Protein AF-A0A6A6F3M3-F1 (afdb_monomer)

Radius of gyration: 42.05 Å; Cα contacts (8 Å, |Δi|>4): 114; chains: 1; bounding box: 78×99×105 Å

Foldseek 3Di:
DDDDDDDDDDDDDDDDDDDDDDPPVVVVVVVVLVVVLVVLVVVLVVLVVVLVVLVVVLVVLVVVLVVLVVLLVCLVPDDPCPLVVLVVVLVVLVVVLVVLVVVLVVLVVVLVVLVVQLVVCVVVVPPVSNVVSVVVNVVSVVVSVVSVVVSVVSVVVSVVSVVVSVSNPDHSVNSVVVSVVSVVVSVVSVVVSVVSVVVSVVSVVVNDD

Mean predicted aligned error: 12.73 Å

Solvent-accessible surface area (backbone atoms only — not comparable to full-atom values): 11329 Å² total; per-residue (Å²): 134,91,88,79,90,85,88,89,83,83,90,87,81,90,81,80,89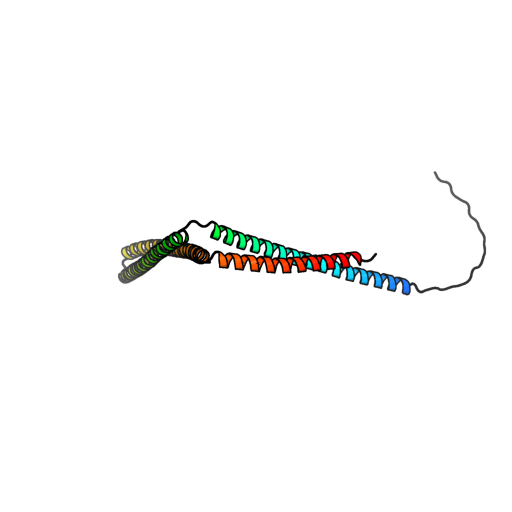,77,95,75,81,73,81,61,60,64,56,47,52,52,51,51,50,52,52,52,38,54,48,47,49,51,54,33,58,46,35,57,46,53,30,50,49,34,46,48,53,28,52,50,40,50,51,53,30,50,52,34,42,52,53,24,53,50,52,74,68,51,64,90,63,50,62,59,49,43,48,52,52,35,58,46,38,59,51,51,34,58,50,33,52,54,50,36,55,53,35,54,57,48,46,56,48,39,52,53,51,32,53,51,23,57,73,69,66,36,64,68,53,33,57,51,35,52,54,51,39,57,52,44,56,57,49,36,52,54,40,49,57,50,28,55,56,38,49,60,49,35,51,56,41,47,51,52,39,55,60,57,66,54,48,50,70,56,34,48,48,58,24,53,53,40,52,50,54,32,51,52,35,46,49,53,24,54,51,41,46,52,48,33,54,56,44,55,75,64,44,78,125

Secondary structure (DSSP, 8-state):
----------------------TTHHHHHHHHHHHHHHHHHHHHHHHHHHHHHHHHHHHHHHHHHHHHHHHHHHHHTPPTTHHHHHHHHHHHHHHHHHHHHHHHHHHHHHHHHHHHHHHHHHHTT-HHHHHHHHHHHHHHHHHHHHHHHHHHHHHHHHHHHHHHHHHHHS-HHHHHHHHHHHHHHHHHHHHHHHHHHHHHHHHHHTS--

pLDDT: mean 85.79, std 17.96, range [38.0, 98.56]

Nearest PDB structures (foldseek):
  3na7-assembly1_A  TM=5.164E-01  e=3.932E-01  Helicobacter pylori NCTC 11638
  6oco-assembly1_B  TM=4.606E-01  e=5.162E-01  Bos taurus
  6ixe-assembly1_A  TM=2.923E-01  e=1.646E-01  Homo sapiens
  5nnv-assembly4_D  TM=2.999E-01  e=1.738E-01  Bacillus subtilis subsp. subtilis str. 168
  5vlr-assembly2_B  TM=2.997E-01  e=1.233E+00  Homo sapiens

Sequence (209 aa):
MKLSLVLSAALLAAGSSALASPAQGASLATRQNARQCSNRQRDFDKCKRDEADELKDFQECQRDAEEKKARFDACTSRPAGETARLQADFDQCKREERALERAEDVCDDQEDRIERELKNCRRARNQQCVAQKTRELNAKEAECRRAEDAEEAKDDECDRIEDALKASRKSCSELERDWREELQECEEDRIDFEEEKAECARKEARLCR

Organism: NCBI:txid717836

Structure (mmCIF, N/CA/C/O backbone):
data_AF-A0A6A6F3M3-F1
#
_entry.id   AF-A0A6A6F3M3-F1
#
loop_
_atom_site.group_PDB
_atom_site.id
_atom_site.type_symbol
_atom_site.label_atom_id
_atom_site.label_alt_id
_atom_site.label_comp_id
_atom_site.label_asym_id
_atom_site.label_entity_id
_atom_site.label_seq_id
_atom_site.pdbx_PDB_ins_code
_atom_site.Cartn_x
_atom_site.Cartn_y
_atom_site.Cartn_z
_atom_site.occupancy
_atom_site.B_iso_or_equiv
_atom_site.auth_seq_id
_atom_site.auth_comp_id
_atom_site.auth_asym_id
_atom_site.auth_atom_id
_atom_site.pdbx_PDB_model_num
ATOM 1 N N . MET A 1 1 ? 12.041 -72.697 -53.153 1.00 39.25 1 MET A N 1
ATOM 2 C CA . MET A 1 1 ? 12.656 -73.655 -54.093 1.00 39.25 1 MET A CA 1
ATOM 3 C C . MET A 1 1 ? 14.107 -73.839 -53.684 1.00 39.25 1 MET A C 1
ATOM 5 O O . MET A 1 1 ? 14.793 -72.846 -53.491 1.00 39.25 1 MET A O 1
ATOM 9 N N . LYS A 1 2 ? 14.523 -75.087 -53.450 1.00 42.69 2 LYS A N 1
ATOM 10 C CA . LYS A 1 2 ? 15.929 -75.479 -53.282 1.00 42.69 2 LYS A CA 1
ATOM 11 C C . LYS A 1 2 ? 16.613 -75.409 -54.650 1.00 42.69 2 LYS A C 1
ATOM 13 O O . LYS A 1 2 ? 15.944 -75.722 -55.628 1.00 42.69 2 LYS A O 1
ATOM 18 N N . LEU A 1 3 ? 17.908 -75.102 -54.694 1.00 38.09 3 LEU A N 1
ATOM 19 C CA . LEU A 1 3 ? 18.924 -75.932 -55.356 1.00 38.09 3 LEU A CA 1
ATOM 20 C C . LEU A 1 3 ? 20.329 -75.404 -55.035 1.00 38.09 3 LEU A C 1
ATOM 22 O O . LEU A 1 3 ? 20.555 -74.206 -54.898 1.00 38.09 3 LEU A O 1
ATOM 26 N N . SER A 1 4 ? 21.227 -76.361 -54.845 1.00 41.88 4 SER A N 1
ATOM 27 C CA . SER A 1 4 ? 22.574 -76.244 -54.298 1.00 41.88 4 SER A CA 1
ATOM 28 C C . SER A 1 4 ? 23.653 -76.383 -55.383 1.00 41.88 4 SER A C 1
ATOM 30 O O . SER A 1 4 ? 23.383 -76.991 -56.414 1.00 41.88 4 SER A O 1
ATOM 32 N N . LEU A 1 5 ? 24.886 -75.991 -55.008 1.00 44.28 5 LEU A N 1
ATOM 33 C CA . LEU A 1 5 ? 26.211 -76.447 -55.500 1.00 44.28 5 LEU A CA 1
ATOM 34 C C . LEU A 1 5 ? 26.632 -75.910 -56.891 1.00 44.28 5 LEU A C 1
ATOM 36 O O . LEU A 1 5 ? 25.816 -75.803 -57.789 1.00 44.28 5 LEU A O 1
ATOM 40 N N . VAL A 1 6 ? 27.888 -75.510 -57.141 1.00 39.19 6 VAL A N 1
ATOM 41 C CA . VAL A 1 6 ? 29.147 -76.269 -56.978 1.00 39.19 6 VAL A CA 1
ATOM 42 C C . VAL A 1 6 ? 30.369 -75.342 -56.757 1.00 39.19 6 VAL A C 1
ATOM 44 O O . VAL A 1 6 ? 30.396 -74.198 -57.197 1.00 39.19 6 VAL A O 1
ATOM 47 N N . LEU A 1 7 ? 31.364 -75.901 -56.057 1.00 38.88 7 LEU A N 1
ATOM 48 C CA . LEU A 1 7 ? 32.696 -75.415 -55.665 1.00 38.88 7 LEU A CA 1
ATOM 49 C C . LEU A 1 7 ? 33.755 -75.280 -56.793 1.00 38.88 7 LEU A C 1
ATOM 51 O O . LEU A 1 7 ? 33.736 -76.042 -57.756 1.00 38.88 7 LEU A O 1
ATOM 55 N N . SER A 1 8 ? 34.819 -74.532 -56.438 1.00 41.28 8 SER A N 1
ATOM 56 C CA . SER A 1 8 ? 36.262 -74.663 -56.801 1.00 41.28 8 SER A CA 1
ATOM 57 C C . SER A 1 8 ? 36.786 -73.669 -57.846 1.00 41.28 8 SER A C 1
ATOM 59 O O . SER A 1 8 ? 36.090 -73.392 -58.808 1.00 41.28 8 SER A O 1
ATOM 61 N N . ALA A 1 9 ? 38.026 -73.165 -57.834 1.00 39.22 9 ALA A N 1
ATOM 62 C CA . ALA A 1 9 ? 39.129 -72.994 -56.872 1.00 39.22 9 ALA A CA 1
ATOM 63 C C . ALA A 1 9 ? 40.284 -72.287 -57.643 1.00 39.22 9 ALA A C 1
ATOM 65 O O . ALA A 1 9 ? 40.288 -72.322 -58.870 1.00 39.22 9 ALA A O 1
ATOM 66 N N . ALA A 1 10 ? 41.289 -71.782 -56.906 1.00 39.66 10 ALA A N 1
ATOM 67 C CA . ALA A 1 10 ? 42.665 -71.398 -57.311 1.00 39.66 10 ALA A CA 1
ATOM 68 C C . ALA A 1 10 ? 42.909 -69.923 -57.745 1.00 39.66 10 ALA A C 1
ATOM 70 O O . ALA A 1 10 ? 42.359 -69.476 -58.741 1.00 39.66 10 ALA A O 1
ATOM 71 N N . LEU A 1 11 ? 43.567 -69.094 -56.900 1.00 39.34 11 LEU A N 1
ATOM 72 C CA . LEU A 1 11 ? 45.036 -68.807 -56.775 1.00 39.34 11 LEU A CA 1
ATOM 73 C C . LEU A 1 11 ? 45.510 -67.833 -57.887 1.00 39.34 11 LEU A C 1
ATOM 75 O O . LEU A 1 11 ? 45.143 -68.036 -59.030 1.00 39.34 11 LEU A O 1
ATOM 79 N N . LEU A 1 12 ? 46.326 -66.779 -57.735 1.00 38.03 12 LEU A N 1
ATOM 80 C CA . LEU A 1 12 ? 47.276 -66.243 -56.744 1.00 38.03 12 LEU A CA 1
ATOM 81 C C . LEU A 1 12 ? 47.673 -64.824 -57.232 1.00 38.03 12 LEU A C 1
ATOM 83 O O . LEU A 1 12 ? 47.822 -64.652 -58.437 1.00 38.03 12 LEU A O 1
ATOM 87 N N . ALA A 1 13 ? 47.936 -63.869 -56.331 1.00 38.00 13 ALA A N 1
ATOM 88 C CA . ALA A 1 13 ? 48.971 -62.813 -56.451 1.00 38.00 13 ALA A CA 1
ATOM 89 C C . ALA A 1 13 ? 48.876 -61.914 -55.199 1.00 38.00 13 ALA A C 1
ATOM 91 O O . ALA A 1 13 ? 47.905 -61.191 -55.019 1.00 38.00 13 ALA A O 1
ATOM 92 N N . ALA A 1 14 ? 49.693 -62.145 -54.170 1.00 44.09 14 ALA A N 1
ATOM 93 C CA . ALA A 1 14 ? 50.999 -61.506 -53.968 1.00 44.09 14 ALA A CA 1
ATOM 94 C C . ALA A 1 14 ? 50.909 -59.968 -53.897 1.00 44.09 14 ALA A C 1
ATOM 96 O O . ALA A 1 14 ? 50.760 -59.297 -54.912 1.00 44.09 14 ALA A O 1
ATOM 97 N N . GLY A 1 15 ? 51.042 -59.420 -52.686 1.00 38.31 15 GLY A N 1
ATOM 98 C CA . GLY A 1 15 ? 51.058 -57.977 -52.446 1.00 38.31 15 GLY A CA 1
ATOM 99 C C . GLY A 1 15 ? 51.334 -57.634 -50.985 1.00 38.31 15 GLY A C 1
ATOM 100 O O . GLY A 1 15 ? 50.416 -57.418 -50.210 1.00 38.31 15 GLY A O 1
ATOM 101 N N . SER A 1 16 ? 52.617 -57.677 -50.637 1.00 39.16 16 SER A N 1
ATOM 102 C CA . SER A 1 16 ? 53.348 -57.015 -49.551 1.00 39.16 16 SER A CA 1
ATOM 103 C C . SER A 1 16 ? 52.591 -56.215 -48.474 1.00 39.16 16 SER A C 1
ATOM 105 O O . SER A 1 16 ? 51.927 -55.224 -48.746 1.00 39.16 16 SER A O 1
ATOM 107 N N . SER A 1 17 ? 52.858 -56.609 -47.226 1.00 49.75 17 SER A N 1
ATOM 108 C CA . SER A 1 17 ? 53.178 -55.783 -46.051 1.00 49.75 17 SER A CA 1
ATOM 109 C C . SER A 1 17 ? 52.736 -54.313 -46.028 1.00 49.75 17 SER A C 1
ATOM 111 O O . SER A 1 17 ? 53.326 -53.484 -46.711 1.00 49.75 17 SER A O 1
ATOM 113 N N . ALA A 1 18 ? 51.886 -53.964 -45.061 1.00 41.22 18 ALA A N 1
ATOM 114 C CA . ALA A 1 18 ? 52.149 -52.845 -44.152 1.00 41.22 18 ALA A CA 1
ATOM 115 C C . ALA A 1 18 ? 51.183 -52.900 -42.961 1.00 41.22 18 ALA A C 1
ATOM 117 O O . ALA A 1 18 ? 49.980 -52.686 -43.092 1.00 41.22 18 ALA A O 1
ATOM 118 N N . LEU A 1 19 ? 51.733 -53.156 -41.775 1.00 50.59 19 LEU A N 1
ATOM 119 C CA . LEU A 1 19 ? 51.132 -52.708 -40.526 1.00 50.59 19 LEU A CA 1
ATOM 120 C C . LEU A 1 19 ? 51.041 -51.178 -40.583 1.00 50.59 19 LEU A C 1
ATOM 122 O O . LEU A 1 19 ? 52.064 -50.502 -40.554 1.00 50.59 19 LEU A O 1
ATOM 126 N N . ALA A 1 20 ? 49.828 -50.640 -40.647 1.00 40.44 20 ALA A N 1
ATOM 127 C CA . ALA A 1 20 ? 49.565 -49.227 -40.418 1.00 40.44 20 ALA A CA 1
ATOM 128 C C . ALA A 1 20 ? 48.474 -49.100 -39.349 1.00 40.44 20 ALA A C 1
ATOM 130 O O . ALA A 1 20 ? 47.288 -48.986 -39.635 1.00 40.44 20 ALA A O 1
ATOM 131 N N . SER A 1 21 ? 48.889 -49.119 -38.083 1.00 50.16 21 SER A N 1
ATOM 132 C CA . SER A 1 21 ? 48.299 -48.174 -37.132 1.00 50.16 21 SER A CA 1
ATOM 133 C C . SER A 1 21 ? 49.009 -46.837 -37.363 1.00 50.16 21 SER A C 1
ATOM 135 O O . SER A 1 21 ? 50.235 -46.828 -37.458 1.00 50.16 21 SER A O 1
ATOM 137 N N . PRO A 1 22 ? 48.259 -45.729 -37.507 1.00 46.09 22 PRO A N 1
ATOM 138 C CA . PRO A 1 22 ? 47.703 -45.107 -36.314 1.00 46.09 22 PRO A CA 1
ATOM 139 C C . PRO A 1 22 ? 46.266 -44.594 -36.518 1.00 46.09 22 PRO A C 1
ATOM 141 O O . PRO A 1 22 ? 46.041 -43.504 -37.032 1.00 46.09 22 PRO A O 1
ATOM 144 N N . ALA A 1 23 ? 45.273 -45.300 -35.971 1.00 50.06 23 ALA A N 1
ATOM 145 C CA . ALA A 1 23 ? 43.923 -44.752 -35.758 1.00 50.06 23 ALA A CA 1
ATOM 146 C C . ALA A 1 23 ? 43.841 -43.820 -34.520 1.00 50.06 23 ALA A C 1
ATOM 148 O O . ALA A 1 23 ? 42.778 -43.632 -33.925 1.00 50.06 23 ALA A O 1
ATOM 149 N N . GLN A 1 24 ? 44.969 -43.245 -34.092 1.00 48.78 24 GLN A N 1
ATOM 150 C CA . GLN A 1 24 ? 45.057 -42.394 -32.898 1.00 48.78 24 GLN A CA 1
ATOM 151 C C . GLN A 1 24 ? 45.049 -40.893 -33.241 1.00 48.78 24 GLN A C 1
ATOM 153 O O . GLN A 1 24 ? 44.610 -40.097 -32.422 1.00 48.78 24 GLN A O 1
ATOM 158 N N . GLY A 1 25 ? 45.423 -40.492 -34.466 1.00 48.16 25 GLY A N 1
ATOM 159 C CA . GLY A 1 25 ? 45.407 -39.081 -34.891 1.00 48.16 25 GLY A CA 1
ATOM 160 C C . GLY A 1 25 ? 44.022 -38.565 -35.303 1.00 48.16 25 GLY A C 1
ATOM 161 O O . GLY A 1 25 ? 43.589 -37.511 -34.842 1.00 48.16 25 GLY A O 1
ATOM 162 N N . ALA A 1 26 ? 43.284 -39.338 -36.108 1.00 51.03 26 ALA A N 1
ATOM 163 C CA . ALA A 1 26 ? 41.934 -38.965 -36.545 1.00 51.03 26 ALA A CA 1
ATOM 164 C C . ALA A 1 26 ? 40.934 -38.948 -35.374 1.00 51.03 26 ALA A C 1
ATOM 166 O O . ALA A 1 26 ? 40.134 -38.029 -35.254 1.00 51.03 26 ALA A O 1
ATOM 167 N N . SER A 1 27 ? 41.032 -39.909 -34.449 1.00 55.34 27 SER A N 1
ATOM 168 C CA . SER A 1 27 ? 40.160 -39.978 -33.269 1.00 55.34 27 SER A CA 1
ATOM 169 C C . SER A 1 27 ? 40.434 -38.869 -32.242 1.00 55.34 27 SER A C 1
ATOM 171 O O . SER A 1 27 ? 39.503 -38.432 -31.565 1.00 55.34 27 SER A O 1
ATOM 173 N N . LEU A 1 28 ? 41.671 -38.362 -32.146 1.00 55.69 28 LEU A N 1
ATOM 174 C CA . LEU A 1 28 ? 42.011 -37.189 -31.331 1.00 55.69 28 LEU A CA 1
ATOM 175 C C . LEU A 1 28 ? 41.506 -35.885 -31.961 1.00 55.69 28 LEU A C 1
ATOM 177 O O . LEU A 1 28 ? 40.907 -35.084 -31.247 1.00 55.69 28 LEU A O 1
ATOM 181 N N . ALA A 1 29 ? 41.664 -35.703 -33.275 1.00 60.31 29 ALA A N 1
ATOM 182 C CA . ALA A 1 29 ? 41.157 -34.530 -33.990 1.00 60.31 29 ALA A CA 1
ATOM 183 C C . ALA A 1 29 ? 39.618 -34.450 -33.953 1.00 60.31 29 ALA A C 1
ATOM 185 O O . ALA A 1 29 ? 39.056 -33.401 -33.644 1.00 60.31 29 ALA A O 1
ATOM 186 N N . THR A 1 30 ? 38.916 -35.574 -34.150 1.00 63.69 30 THR A N 1
ATOM 187 C CA . THR A 1 30 ? 37.450 -35.634 -34.020 1.00 63.69 30 THR A CA 1
ATOM 188 C C . THR A 1 30 ? 36.987 -35.370 -32.583 1.00 63.69 30 THR A C 1
ATOM 190 O O . THR A 1 30 ? 36.003 -34.662 -32.379 1.00 63.69 30 THR A O 1
ATOM 193 N N . ARG A 1 31 ? 37.704 -35.870 -31.563 1.00 63.50 31 ARG A N 1
ATOM 194 C CA . ARG A 1 31 ? 37.399 -35.575 -30.148 1.00 63.50 31 ARG A CA 1
ATOM 195 C C . ARG A 1 31 ? 37.684 -34.120 -29.769 1.00 63.50 31 ARG A C 1
ATOM 197 O O . ARG A 1 31 ? 36.953 -33.566 -28.953 1.00 63.50 31 ARG A O 1
ATOM 204 N N . GLN A 1 32 ? 38.725 -33.505 -30.330 1.00 69.44 32 GLN A N 1
ATOM 205 C CA . GLN A 1 32 ? 39.032 -32.088 -30.124 1.00 69.44 32 GLN A CA 1
ATOM 206 C C . GLN A 1 32 ? 37.974 -31.191 -30.773 1.00 69.44 32 GLN A C 1
ATOM 208 O O . GLN A 1 32 ? 37.463 -30.303 -30.096 1.00 69.44 32 GLN A O 1
ATOM 213 N N . ASN A 1 33 ? 37.559 -31.488 -32.008 1.00 75.19 33 ASN A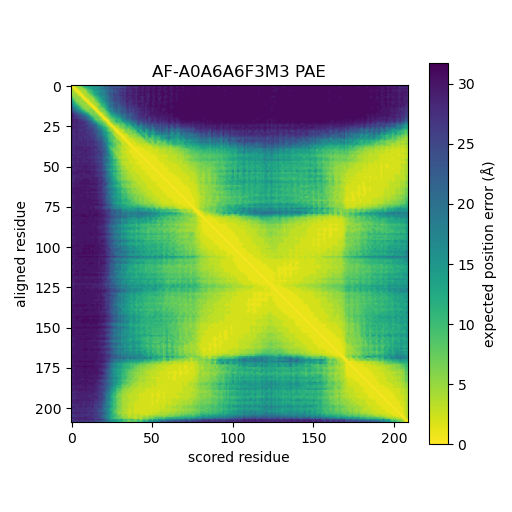 N 1
ATOM 214 C CA . ASN A 1 33 ? 36.463 -30.777 -32.672 1.00 75.19 33 ASN A CA 1
ATOM 215 C C . ASN A 1 33 ? 35.143 -30.935 -31.908 1.00 75.19 33 ASN 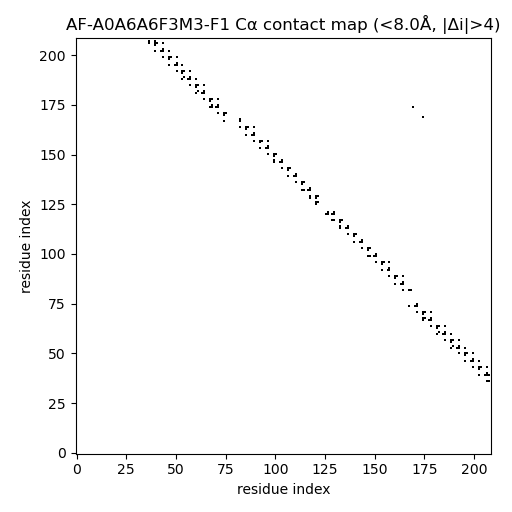A C 1
ATOM 217 O O . ASN A 1 33 ? 34.493 -29.940 -31.619 1.00 75.19 33 ASN A O 1
ATOM 221 N N . ALA A 1 34 ? 34.784 -32.146 -31.469 1.00 75.75 34 ALA A N 1
ATOM 222 C CA . ALA A 1 34 ? 33.568 -32.366 -30.681 1.00 75.75 34 ALA A CA 1
ATOM 223 C C . ALA A 1 34 ? 33.553 -31.566 -29.362 1.00 75.75 34 ALA A C 1
ATOM 225 O O . ALA A 1 34 ? 32.523 -31.004 -28.995 1.00 75.75 34 ALA A O 1
ATOM 226 N N . ARG A 1 35 ? 34.700 -31.461 -28.671 1.00 78.62 35 ARG A N 1
ATOM 227 C CA . ARG A 1 35 ? 34.844 -30.641 -27.452 1.00 78.62 35 ARG A CA 1
ATOM 228 C C . ARG A 1 35 ? 34.765 -29.141 -27.741 1.00 78.62 35 ARG A C 1
ATOM 230 O O . ARG A 1 35 ? 34.148 -28.403 -26.979 1.00 78.62 35 ARG A O 1
ATOM 237 N N . GLN A 1 36 ? 35.368 -28.682 -28.836 1.00 79.75 36 GLN A N 1
ATOM 238 C CA . GLN A 1 36 ? 35.267 -27.286 -29.265 1.00 79.75 36 GLN A CA 1
ATOM 239 C C . GLN A 1 36 ? 33.825 -26.920 -29.632 1.00 79.75 36 GLN A C 1
ATOM 241 O O . GLN A 1 36 ? 33.354 -25.856 -29.241 1.00 79.75 36 GLN A O 1
ATOM 246 N N . CYS A 1 37 ? 33.098 -27.824 -30.288 1.00 85.06 37 CYS A N 1
ATOM 247 C CA . CYS A 1 37 ? 31.686 -27.636 -30.606 1.00 85.06 37 CYS A CA 1
ATOM 248 C C . CYS A 1 37 ? 30.800 -27.628 -29.368 1.00 85.06 37 CYS A C 1
ATOM 250 O O . CYS A 1 37 ? 29.949 -26.754 -29.248 1.00 85.06 37 CYS A O 1
ATOM 252 N N . SER A 1 38 ? 31.034 -28.529 -28.409 1.00 85.75 38 SER A N 1
ATOM 253 C CA . SER A 1 38 ? 30.278 -28.514 -27.154 1.00 85.75 38 SER A CA 1
ATOM 254 C C . SER A 1 38 ? 30.523 -27.247 -26.336 1.00 85.75 38 SER A C 1
ATOM 256 O O . SER A 1 38 ? 29.608 -26.771 -25.676 1.00 85.75 38 SER A O 1
ATOM 258 N N . ASN A 1 39 ? 31.739 -26.692 -26.376 1.00 87.50 39 ASN A N 1
ATOM 259 C CA . ASN A 1 39 ? 32.042 -25.439 -25.685 1.00 87.50 39 ASN A CA 1
ATOM 260 C C . ASN A 1 39 ? 31.346 -24.257 -26.367 1.00 87.50 39 ASN A C 1
ATOM 262 O O . ASN A 1 39 ? 30.643 -23.514 -25.697 1.00 87.50 39 ASN A O 1
ATOM 266 N N . ARG A 1 40 ? 31.433 -24.153 -27.701 1.00 88.44 40 ARG A N 1
ATOM 267 C CA . ARG A 1 40 ? 30.725 -23.109 -28.461 1.00 88.44 40 ARG A CA 1
ATOM 268 C C . ARG A 1 40 ? 29.207 -23.180 -28.293 1.00 88.44 40 ARG A C 1
ATOM 270 O O . ARG A 1 40 ? 28.569 -22.139 -28.222 1.00 88.44 40 ARG A O 1
ATOM 277 N N . GLN A 1 41 ? 28.643 -24.386 -28.199 1.00 89.94 41 GLN A N 1
ATOM 278 C CA . GLN A 1 41 ? 27.222 -24.566 -27.909 1.00 89.94 41 GLN A CA 1
ATOM 279 C C . GLN A 1 41 ? 26.867 -24.037 -26.516 1.00 89.94 41 GLN A C 1
ATOM 281 O O . GLN A 1 41 ? 25.914 -23.285 -26.393 1.00 89.94 41 GLN A O 1
ATOM 286 N N . ARG A 1 42 ? 27.659 -24.352 -25.480 1.00 91.31 42 ARG A N 1
ATOM 287 C CA . ARG A 1 42 ? 27.433 -23.812 -24.126 1.00 91.31 42 ARG A CA 1
ATOM 288 C C . ARG A 1 42 ? 27.544 -22.292 -24.077 1.00 91.31 42 ARG A C 1
ATOM 290 O O . ARG A 1 42 ? 26.762 -21.666 -23.373 1.00 91.31 42 ARG A O 1
ATOM 297 N N . ASP A 1 43 ? 28.499 -21.716 -24.803 1.00 91.50 43 ASP A N 1
ATOM 298 C CA . ASP A 1 43 ? 28.679 -20.264 -24.872 1.00 91.50 43 ASP A CA 1
ATOM 299 C C . ASP A 1 43 ? 27.493 -19.590 -25.577 1.00 91.50 43 ASP A C 1
ATOM 301 O O . ASP A 1 43 ? 27.057 -18.519 -25.161 1.00 91.50 43 ASP A O 1
ATOM 305 N N . PHE A 1 44 ? 26.941 -20.225 -26.616 1.00 92.88 44 PHE A N 1
ATOM 306 C CA . PHE A 1 44 ? 25.723 -19.769 -27.284 1.00 92.88 44 PHE A CA 1
ATOM 307 C C . PHE A 1 44 ? 24.485 -19.921 -26.394 1.00 92.88 44 PHE A C 1
ATOM 309 O O . PHE A 1 44 ? 23.729 -18.968 -26.251 1.00 92.88 44 PHE A O 1
ATOM 316 N N . ASP A 1 45 ? 24.309 -21.071 -25.741 1.00 93.75 45 ASP A N 1
ATOM 317 C CA . ASP A 1 45 ? 23.199 -21.309 -24.812 1.00 93.75 45 ASP A CA 1
ATOM 318 C C . ASP A 1 45 ? 23.256 -20.342 -23.619 1.00 93.75 45 ASP A C 1
ATOM 320 O O . ASP A 1 45 ? 22.220 -19.918 -23.113 1.00 93.75 45 ASP A O 1
ATOM 324 N N . LYS A 1 46 ? 24.464 -19.982 -23.157 1.00 94.88 46 LYS A N 1
ATOM 325 C CA . LYS A 1 46 ? 24.652 -18.921 -22.165 1.00 94.88 46 LYS A CA 1
ATOM 326 C C . LYS A 1 46 ? 24.224 -17.570 -22.737 1.00 94.88 46 LYS A C 1
ATOM 328 O O . LYS A 1 46 ? 23.375 -16.942 -22.132 1.00 94.88 46 LYS A O 1
ATOM 333 N N . CYS A 1 47 ? 24.717 -17.201 -23.917 1.00 95.50 47 CYS A N 1
ATOM 334 C CA . CYS A 1 47 ? 24.337 -15.948 -24.566 1.00 95.50 47 CYS A CA 1
ATOM 335 C C . CYS A 1 47 ? 22.818 -15.816 -24.737 1.00 95.50 47 CYS A C 1
ATOM 337 O O . CYS A 1 47 ? 22.250 -14.785 -24.432 1.00 95.50 47 CYS A O 1
ATOM 339 N N . LYS A 1 48 ? 22.121 -16.881 -25.153 1.00 95.94 48 LYS A N 1
ATOM 340 C CA . LYS A 1 48 ? 20.656 -16.859 -25.284 1.00 95.94 48 LYS A CA 1
ATOM 341 C C . LYS A 1 48 ? 19.918 -16.647 -23.962 1.00 95.94 48 LYS A C 1
ATOM 343 O O . LYS A 1 48 ? 18.769 -16.219 -24.010 1.00 95.94 48 LYS A O 1
ATOM 348 N N . ARG A 1 49 ? 20.525 -17.004 -22.824 1.00 96.31 49 ARG A N 1
ATOM 349 C CA . ARG A 1 49 ? 19.992 -16.659 -21.500 1.00 96.31 49 ARG A CA 1
ATOM 350 C C . ARG A 1 49 ? 20.270 -15.200 -21.184 1.00 96.31 49 ARG A C 1
ATOM 352 O O . ARG A 1 49 ? 19.319 -14.506 -20.878 1.00 96.31 49 ARG A O 1
ATOM 359 N N . ASP A 1 50 ? 21.511 -14.759 -21.372 1.00 95.00 50 ASP A N 1
ATOM 360 C CA . ASP A 1 50 ? 21.922 -13.372 -21.140 1.00 95.00 50 ASP A CA 1
ATOM 361 C C . ASP A 1 50 ? 21.047 -12.405 -21.992 1.00 95.00 50 ASP A C 1
ATOM 363 O O . ASP A 1 50 ? 20.388 -11.537 -21.443 1.00 95.00 50 ASP A O 1
ATOM 367 N N . GLU A 1 51 ? 20.848 -12.662 -23.295 1.00 95.88 51 GLU A N 1
ATOM 368 C CA . GLU A 1 51 ? 19.919 -11.909 -24.172 1.00 95.88 51 GLU A CA 1
ATOM 369 C C . GLU A 1 51 ? 18.466 -11.892 -23.658 1.00 95.88 51 GLU A C 1
ATOM 371 O O . GLU A 1 51 ? 17.739 -10.922 -23.868 1.00 95.88 51 GLU A O 1
ATOM 376 N N . ALA A 1 52 ? 18.004 -12.987 -23.047 1.00 95.81 52 ALA A N 1
ATOM 377 C CA . ALA A 1 52 ? 16.649 -13.068 -22.508 1.00 95.81 52 ALA A CA 1
ATOM 378 C C . ALA A 1 52 ? 16.508 -12.302 -21.185 1.00 95.81 52 ALA A C 1
ATOM 380 O O . ALA A 1 52 ? 15.426 -11.773 -20.926 1.00 95.81 52 ALA A O 1
ATOM 381 N N . ASP A 1 53 ? 17.573 -12.251 -20.386 1.00 96.25 53 ASP A N 1
ATOM 382 C CA . ASP A 1 53 ? 17.645 -11.462 -19.161 1.00 96.25 53 ASP A CA 1
ATOM 383 C C . ASP A 1 53 ? 17.662 -9.960 -19.514 1.00 96.25 53 ASP A C 1
ATOM 385 O O . ASP A 1 53 ? 16.770 -9.245 -19.067 1.00 96.25 53 ASP A O 1
ATOM 389 N N . GLU A 1 54 ? 18.510 -9.516 -20.453 1.00 96.00 54 GLU A N 1
ATOM 390 C CA . GLU A 1 54 ? 18.519 -8.115 -20.931 1.00 96.00 54 GLU A CA 1
ATOM 391 C C . GLU A 1 54 ? 17.171 -7.691 -21.547 1.00 96.00 54 GLU A C 1
ATOM 393 O O . GLU A 1 54 ? 16.670 -6.588 -21.331 1.00 96.00 54 GLU A O 1
ATOM 398 N N . LEU A 1 55 ? 16.517 -8.585 -22.304 1.00 95.88 55 LEU A N 1
ATOM 399 C CA . LEU A 1 55 ? 15.180 -8.311 -22.847 1.00 95.88 55 LEU A CA 1
ATOM 400 C C . LEU A 1 55 ? 14.141 -8.115 -21.739 1.00 95.88 55 LEU A C 1
ATOM 402 O O . LEU A 1 55 ? 13.202 -7.333 -21.902 1.00 95.88 55 LEU A O 1
ATOM 406 N N . LYS A 1 56 ? 14.253 -8.887 -20.658 1.00 96.69 56 LYS A N 1
ATOM 407 C CA . LYS A 1 56 ? 13.337 -8.797 -19.527 1.00 96.69 56 LYS A CA 1
ATOM 408 C C . LYS A 1 56 ? 13.542 -7.477 -18.790 1.00 96.69 56 LYS A C 1
ATOM 410 O O . LYS A 1 56 ? 12.541 -6.833 -18.483 1.00 96.69 56 LYS A O 1
ATOM 415 N N . ASP A 1 57 ? 14.790 -7.080 -18.573 1.00 95.06 57 ASP A N 1
ATOM 416 C CA . ASP A 1 57 ? 15.138 -5.829 -17.899 1.00 95.06 57 ASP A CA 1
ATOM 417 C C . ASP A 1 57 ? 14.648 -4.626 -18.726 1.00 95.06 57 ASP A C 1
ATOM 419 O O . ASP A 1 57 ? 13.881 -3.804 -18.225 1.00 95.06 57 ASP A O 1
ATOM 423 N N . PHE A 1 58 ? 14.868 -4.631 -20.047 1.00 96.06 58 PHE A N 1
ATOM 424 C CA . PHE A 1 58 ? 14.305 -3.612 -20.941 1.00 96.06 58 PHE A CA 1
ATOM 425 C C . PHE A 1 58 ? 12.764 -3.548 -20.909 1.00 96.06 58 PHE A C 1
ATOM 427 O O . PHE A 1 58 ? 12.171 -2.467 -20.938 1.00 96.06 58 PHE A O 1
ATOM 434 N N . GLN A 1 59 ? 12.075 -4.694 -20.853 1.00 96.12 59 GLN A N 1
ATOM 435 C CA . GLN A 1 59 ? 10.607 -4.734 -20.738 1.00 96.12 59 GLN A CA 1
ATOM 436 C C . GLN A 1 59 ? 10.102 -4.225 -19.383 1.00 96.12 59 GLN A C 1
ATOM 438 O O . GLN A 1 59 ? 9.010 -3.657 -19.306 1.00 96.12 59 GLN A O 1
ATOM 443 N N . GLU A 1 60 ? 10.857 -4.469 -18.314 1.00 96.56 60 GLU A N 1
ATOM 444 C CA . GLU A 1 60 ? 10.585 -3.942 -16.981 1.00 96.56 60 GLU A CA 1
ATOM 445 C C . GLU A 1 60 ? 10.725 -2.421 -16.967 1.00 96.56 60 GLU A C 1
ATOM 447 O O . GLU A 1 60 ? 9.752 -1.752 -16.619 1.00 96.56 60 GLU A O 1
ATOM 452 N N . CYS A 1 61 ? 11.816 -1.884 -17.513 1.00 96.62 61 CYS A N 1
ATOM 453 C CA . CYS A 1 61 ? 11.991 -0.442 -17.658 1.00 96.62 61 CYS A CA 1
ATOM 454 C C . CYS A 1 61 ? 10.868 0.201 -18.493 1.00 96.62 61 CYS A C 1
ATOM 456 O O . CYS A 1 61 ? 10.287 1.218 -18.113 1.00 96.62 61 CYS A O 1
ATOM 458 N N . GLN A 1 62 ? 10.462 -0.413 -19.615 1.00 96.56 62 GLN A N 1
ATOM 459 C CA . GLN A 1 62 ? 9.349 0.111 -20.424 1.00 96.56 62 GLN A CA 1
ATOM 460 C C . GLN A 1 62 ? 8.046 0.249 -19.630 1.00 96.56 62 GLN A C 1
ATOM 462 O O . GLN A 1 62 ? 7.337 1.248 -19.771 1.00 96.56 62 GLN A O 1
ATOM 467 N N . ARG A 1 63 ? 7.726 -0.746 -18.800 1.00 97.06 63 ARG A N 1
ATOM 468 C CA . ARG A 1 63 ? 6.536 -0.714 -17.945 1.00 97.06 63 ARG A CA 1
ATOM 469 C C . ARG A 1 63 ? 6.636 0.406 -16.908 1.00 97.06 63 ARG A C 1
ATOM 471 O O . ARG A 1 63 ? 5.655 1.119 -16.697 1.00 97.06 63 ARG A O 1
ATOM 478 N N . ASP A 1 64 ? 7.806 0.593 -16.314 1.00 95.94 64 ASP A N 1
ATOM 479 C CA . ASP A 1 64 ? 8.043 1.623 -15.303 1.00 95.94 64 ASP A CA 1
ATOM 480 C C . ASP A 1 64 ? 7.984 3.034 -15.924 1.00 95.94 64 ASP A C 1
ATOM 482 O O . ASP A 1 64 ? 7.363 3.952 -15.368 1.00 95.94 64 ASP A O 1
ATOM 486 N N . ALA A 1 65 ? 8.497 3.198 -17.147 1.00 95.62 65 ALA A N 1
ATOM 487 C CA . ALA A 1 65 ? 8.355 4.418 -17.939 1.00 95.62 65 ALA A CA 1
ATOM 488 C C . ALA A 1 65 ? 6.889 4.724 -18.282 1.00 95.62 65 ALA A C 1
ATOM 490 O O . ALA A 1 65 ? 6.462 5.881 -18.195 1.00 95.62 65 ALA A O 1
ATOM 491 N N . GLU A 1 66 ? 6.097 3.712 -18.651 1.00 95.81 66 GLU A N 1
ATOM 492 C CA . GLU A 1 66 ? 4.656 3.856 -18.891 1.00 95.81 66 GLU A CA 1
ATOM 493 C C . GLU A 1 66 ? 3.900 4.253 -17.617 1.00 95.81 66 GLU A C 1
ATOM 495 O O . GLU A 1 66 ? 3.037 5.135 -17.666 1.00 95.81 66 GLU A O 1
ATOM 500 N N . GLU A 1 67 ? 4.249 3.676 -16.465 1.00 94.12 67 GLU A N 1
ATOM 501 C CA . GLU A 1 67 ? 3.658 4.031 -15.173 1.00 94.12 67 GLU A CA 1
ATOM 502 C C . GLU A 1 67 ? 3.969 5.487 -14.792 1.00 94.12 67 GLU A C 1
ATOM 504 O O . GLU A 1 67 ? 3.067 6.256 -14.432 1.00 94.12 67 GLU A O 1
ATOM 509 N N . LYS A 1 68 ? 5.235 5.906 -14.913 1.00 93.88 68 LYS A N 1
ATOM 510 C CA . LYS A 1 68 ? 5.648 7.295 -14.653 1.00 93.88 68 LYS A CA 1
ATOM 511 C C . LYS A 1 68 ? 4.972 8.272 -15.612 1.00 93.88 68 LYS A C 1
ATOM 513 O O . LYS A 1 68 ? 4.494 9.323 -15.174 1.00 93.88 68 LYS A O 1
ATOM 518 N N . LYS A 1 69 ? 4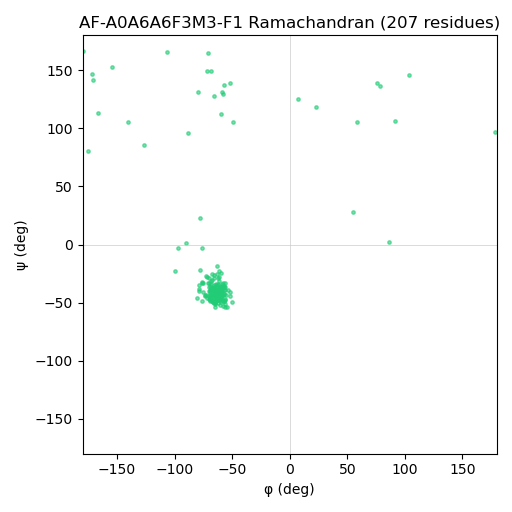.841 7.906 -16.889 1.00 94.31 69 LYS A N 1
ATOM 519 C CA . LYS A 1 69 ? 4.098 8.694 -17.875 1.00 94.31 69 LYS A CA 1
ATOM 520 C C . LYS A 1 69 ? 2.627 8.839 -17.493 1.00 94.31 69 LYS A C 1
ATOM 522 O O . LYS A 1 69 ? 2.113 9.952 -17.499 1.00 94.31 69 LYS A O 1
ATOM 527 N N . ALA A 1 70 ? 1.962 7.752 -17.101 1.00 91.75 70 ALA A N 1
ATOM 528 C CA . ALA A 1 70 ? 0.565 7.795 -16.677 1.00 91.75 70 ALA A CA 1
ATOM 529 C C . ALA A 1 70 ? 0.362 8.720 -15.464 1.00 91.75 70 ALA A C 1
ATOM 531 O O . ALA A 1 70 ? -0.616 9.468 -15.413 1.00 91.75 70 ALA A O 1
ATOM 532 N N . ARG A 1 71 ? 1.306 8.734 -14.511 1.00 89.38 71 ARG A N 1
ATOM 533 C CA . ARG A 1 71 ? 1.293 9.667 -13.368 1.00 89.38 71 ARG A CA 1
ATOM 534 C C . ARG A 1 71 ? 1.457 11.123 -13.804 1.00 89.38 71 ARG A C 1
ATOM 536 O O . ARG A 1 71 ? 0.740 11.993 -13.308 1.00 89.38 71 ARG A O 1
ATOM 543 N N . PHE A 1 72 ? 2.374 11.398 -14.729 1.00 90.12 72 PHE A N 1
ATOM 544 C CA . PHE A 1 72 ? 2.539 12.732 -15.306 1.00 90.12 72 PHE A CA 1
ATOM 545 C C . PHE A 1 72 ? 1.279 13.190 -16.065 1.00 90.12 72 PHE A C 1
ATOM 547 O O . PHE A 1 72 ? 0.771 14.286 -15.815 1.00 90.12 72 PHE A O 1
ATOM 554 N N . ASP A 1 73 ? 0.715 12.336 -16.919 1.00 89.69 73 ASP A N 1
ATOM 555 C CA . ASP A 1 73 ? -0.514 12.607 -17.673 1.00 89.69 73 ASP A CA 1
ATOM 556 C C . ASP A 1 73 ? -1.706 12.861 -16.727 1.00 89.69 73 ASP A C 1
ATOM 558 O O . ASP A 1 73 ? -2.479 13.806 -16.917 1.00 89.69 73 ASP A O 1
ATOM 562 N N . ALA A 1 74 ? -1.825 12.088 -15.644 1.00 86.62 74 ALA A N 1
ATOM 563 C CA . ALA A 1 74 ? -2.824 12.319 -14.601 1.00 86.62 74 ALA A CA 1
ATOM 564 C C . ALA A 1 74 ? -2.623 13.669 -13.891 1.00 86.62 74 ALA A C 1
ATOM 566 O O . ALA A 1 74 ? -3.589 14.387 -13.642 1.00 86.62 74 ALA A O 1
ATOM 567 N N . CYS A 1 75 ? -1.376 14.061 -13.608 1.00 85.12 75 CYS A N 1
ATOM 568 C CA . CYS A 1 75 ? -1.074 15.361 -13.007 1.00 85.12 75 CYS A CA 1
ATOM 569 C C . CYS A 1 75 ? -1.477 16.525 -13.921 1.00 85.12 75 CYS A C 1
ATOM 571 O O . CYS A 1 75 ? -2.092 17.491 -13.466 1.00 85.12 75 CYS A O 1
ATOM 573 N N . THR A 1 76 ? -1.160 16.432 -15.214 1.00 84.38 76 THR A N 1
ATOM 574 C CA . THR A 1 76 ? -1.453 17.497 -16.189 1.00 84.38 76 THR A CA 1
ATOM 575 C C . THR A 1 76 ? -2.941 17.620 -16.514 1.00 84.38 76 THR A C 1
ATOM 577 O O . THR A 1 76 ? -3.412 18.715 -16.820 1.00 84.38 76 THR A O 1
ATOM 580 N N . SER A 1 77 ? -3.696 16.527 -16.404 1.00 85.19 77 SER A N 1
ATOM 581 C CA . SER A 1 77 ? -5.152 16.507 -16.586 1.00 85.19 77 SER A CA 1
ATOM 582 C C . SER A 1 77 ? -5.941 16.745 -15.293 1.00 85.19 77 SER A C 1
ATOM 584 O O . SER A 1 77 ? -7.175 16.761 -15.322 1.00 85.19 77 SER A O 1
ATOM 586 N N . ARG A 1 78 ? -5.254 16.969 -14.164 1.00 79.31 78 ARG A N 1
ATOM 587 C CA . ARG A 1 78 ? -5.881 17.037 -12.847 1.00 79.31 78 ARG A CA 1
ATOM 588 C C . ARG A 1 78 ? -6.819 18.243 -12.698 1.00 79.31 78 ARG A C 1
ATOM 590 O O . ARG A 1 78 ? -6.390 19.387 -12.883 1.00 79.31 78 ARG A O 1
ATOM 597 N N . PRO A 1 79 ? -8.078 18.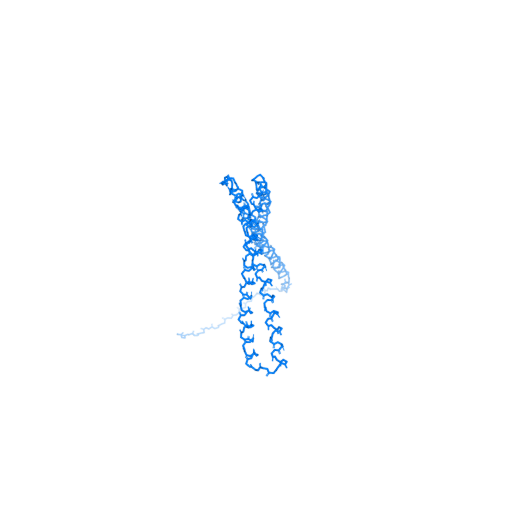034 -12.276 1.00 80.81 79 PRO A N 1
ATOM 598 C CA . PRO A 1 79 ? -8.973 19.106 -11.870 1.00 80.81 79 PRO A CA 1
ATOM 599 C C . PRO A 1 79 ? -8.362 20.056 -10.830 1.00 80.81 79 PRO A C 1
ATOM 601 O O . PRO A 1 79 ? -7.742 19.650 -9.841 1.00 80.81 79 PRO A O 1
ATOM 604 N N . ALA A 1 80 ? -8.611 21.355 -11.006 1.00 75.62 80 ALA A N 1
ATOM 605 C CA . ALA A 1 80 ? -8.249 22.354 -10.009 1.00 75.62 80 ALA A CA 1
ATOM 606 C C . ALA A 1 80 ? -8.937 22.054 -8.664 1.00 75.62 80 ALA A C 1
ATOM 608 O O . ALA A 1 80 ? -10.147 21.832 -8.601 1.00 75.62 80 ALA A O 1
ATOM 609 N N . GLY A 1 81 ? -8.160 22.072 -7.578 1.00 78.88 81 GLY A N 1
ATOM 610 C CA . GLY A 1 81 ? -8.659 21.831 -6.222 1.00 78.88 81 GLY A CA 1
ATOM 611 C C . GLY A 1 81 ? -8.724 20.361 -5.793 1.00 78.88 81 GLY A C 1
ATOM 612 O O . GLY A 1 81 ? -9.119 20.103 -4.662 1.00 78.88 81 GLY A O 1
ATOM 613 N N . GLU A 1 82 ? -8.305 19.401 -6.622 1.00 84.38 82 GLU A N 1
ATOM 614 C CA . GLU A 1 82 ? -8.275 17.981 -6.236 1.00 84.38 82 GLU A CA 1
ATOM 615 C C . GLU A 1 82 ? -7.372 17.709 -5.025 1.00 84.38 82 GLU A C 1
ATOM 617 O O . GLU A 1 82 ? -7.807 17.078 -4.071 1.00 84.38 82 GLU A O 1
ATOM 622 N N . THR A 1 83 ? -6.164 18.277 -4.986 1.00 84.00 83 THR A N 1
ATOM 623 C CA . THR A 1 83 ? -5.279 18.180 -3.810 1.00 84.00 83 THR A CA 1
ATOM 624 C C . THR A 1 83 ? -5.920 18.755 -2.549 1.00 84.00 83 THR A C 1
ATOM 626 O O . THR A 1 83 ? -5.716 18.231 -1.461 1.00 84.00 83 THR A O 1
ATOM 629 N N . ALA A 1 84 ? -6.715 19.822 -2.677 1.00 86.69 84 ALA A N 1
ATOM 630 C CA . ALA A 1 84 ? -7.423 20.398 -1.536 1.00 86.69 84 ALA A CA 1
ATOM 631 C C . ALA A 1 84 ? -8.558 19.482 -1.049 1.00 86.69 84 ALA A C 1
ATOM 633 O O . ALA A 1 84 ? -8.809 19.423 0.151 1.00 86.69 84 ALA A O 1
ATOM 634 N N . ARG A 1 85 ? -9.211 18.744 -1.959 1.00 90.62 85 ARG A N 1
ATOM 635 C CA . ARG A 1 85 ? -10.184 17.702 -1.601 1.00 90.62 85 ARG A CA 1
ATOM 636 C C . ARG A 1 85 ? -9.502 16.531 -0.898 1.00 90.62 85 ARG A C 1
ATOM 638 O O . ARG A 1 85 ? -9.898 16.219 0.211 1.00 90.62 85 ARG A O 1
ATOM 645 N N . LEU A 1 86 ? -8.415 15.998 -1.464 1.00 90.38 86 LEU A N 1
ATOM 646 C CA . LEU A 1 86 ? -7.616 14.939 -0.831 1.00 90.38 86 LEU A CA 1
ATOM 647 C C . LEU A 1 86 ? -7.112 15.342 0.560 1.00 90.38 86 LEU A C 1
ATOM 649 O O . LEU A 1 86 ? -7.122 14.531 1.478 1.00 90.38 86 LEU A O 1
ATOM 653 N N . GLN A 1 87 ? -6.704 16.601 0.743 1.00 92.56 87 GLN A N 1
ATOM 654 C CA . GLN A 1 87 ? -6.324 17.112 2.060 1.00 92.56 87 GLN A CA 1
ATOM 655 C C . GLN A 1 87 ? -7.510 17.110 3.033 1.00 92.56 87 GLN A C 1
ATOM 657 O O . GLN A 1 87 ? -7.347 16.715 4.182 1.00 92.56 87 GLN A O 1
ATOM 662 N N . ALA A 1 88 ? -8.694 17.539 2.590 1.00 94.31 88 ALA A N 1
ATOM 663 C CA . ALA A 1 88 ? -9.891 17.530 3.426 1.00 94.31 88 ALA A CA 1
ATOM 664 C C . ALA A 1 88 ? -10.317 16.102 3.808 1.00 94.31 88 ALA A C 1
ATOM 666 O O . ALA A 1 88 ? -10.684 15.877 4.964 1.00 94.31 88 ALA A O 1
ATOM 667 N N . ASP A 1 89 ? -10.216 15.160 2.868 1.00 95.75 89 ASP A N 1
ATOM 668 C CA . ASP A 1 89 ? -10.496 13.738 3.080 1.00 95.75 89 ASP A CA 1
ATOM 669 C C . ASP A 1 89 ? -9.493 13.130 4.074 1.00 95.75 89 ASP A C 1
ATOM 671 O O . ASP A 1 89 ? -9.896 12.468 5.028 1.00 95.75 89 ASP A O 1
ATOM 675 N N . PHE A 1 90 ? -8.197 13.437 3.936 1.00 96.44 90 PHE A N 1
ATOM 676 C CA . PHE A 1 90 ? -7.163 13.019 4.889 1.00 96.44 90 PHE A CA 1
ATOM 677 C C . PHE A 1 90 ? -7.419 13.578 6.293 1.00 96.44 90 PHE A C 1
ATOM 679 O O . PHE A 1 90 ? -7.409 12.846 7.283 1.00 96.44 90 PHE A O 1
ATOM 686 N N . ASP A 1 91 ? -7.714 14.876 6.389 1.00 96.94 91 ASP A N 1
ATOM 687 C CA . ASP A 1 91 ? -8.013 15.522 7.664 1.00 96.94 91 ASP A CA 1
ATOM 688 C C . ASP A 1 91 ? -9.270 14.923 8.315 1.00 96.94 91 ASP A C 1
ATOM 690 O O . ASP A 1 91 ? -9.361 14.866 9.544 1.00 96.94 91 ASP A O 1
ATOM 694 N N . GLN A 1 92 ? -10.260 14.511 7.515 1.00 97.94 92 GLN A N 1
ATOM 695 C CA . GLN A 1 92 ? -11.434 13.786 7.994 1.00 97.94 92 GLN A CA 1
ATOM 696 C C . GLN A 1 92 ? -11.067 12.388 8.487 1.00 97.94 92 GLN A C 1
ATOM 698 O O . GLN A 1 92 ? -11.453 12.040 9.602 1.00 97.94 92 GLN A O 1
ATOM 703 N N . CYS A 1 93 ? -10.280 11.640 7.720 1.00 97.62 93 CYS A N 1
ATOM 704 C CA . CYS A 1 93 ? -9.833 10.304 8.087 1.00 97.62 93 CYS A CA 1
ATOM 705 C C . CYS A 1 93 ? -9.111 10.312 9.443 1.00 97.62 93 CYS A C 1
ATOM 707 O O . CYS A 1 93 ? -9.555 9.650 10.379 1.00 97.62 93 CYS A O 1
ATOM 709 N N . LYS A 1 94 ? -8.124 11.203 9.631 1.00 97.38 94 LYS A N 1
ATOM 710 C CA . LYS A 1 94 ? -7.409 11.352 10.915 1.00 97.38 94 LYS A CA 1
ATOM 711 C C . LYS A 1 94 ? -8.308 11.812 12.072 1.00 97.38 94 LYS A C 1
ATOM 713 O O . LYS A 1 94 ? -7.896 11.759 13.232 1.00 97.38 94 LYS A O 1
ATOM 718 N N . ARG A 1 95 ? -9.486 12.393 11.814 1.00 97.88 95 ARG A N 1
ATOM 719 C CA . ARG A 1 95 ? -10.458 12.700 12.882 1.00 97.88 95 ARG A CA 1
ATOM 720 C C . ARG A 1 95 ? -11.228 11.452 13.298 1.00 97.88 95 ARG A C 1
ATOM 722 O O . ARG A 1 95 ? -11.480 11.298 14.489 1.00 97.88 95 ARG A O 1
ATOM 729 N N . GLU A 1 96 ? -11.598 10.621 12.332 1.00 97.06 96 GLU A N 1
ATOM 730 C CA . GLU A 1 96 ? -12.317 9.363 12.542 1.00 97.06 96 GLU A CA 1
ATOM 731 C C . GLU A 1 96 ? -11.426 8.319 13.222 1.00 97.06 96 GLU A C 1
ATOM 733 O O . GLU A 1 96 ? -11.840 7.759 14.229 1.00 97.06 96 GLU A O 1
ATOM 738 N N . GLU A 1 97 ? -10.184 8.155 12.768 1.00 96.75 97 GLU A N 1
ATOM 739 C CA . GLU A 1 97 ? -9.174 7.285 13.393 1.00 96.75 97 GLU A CA 1
ATOM 740 C C . GLU A 1 97 ? -8.984 7.623 14.878 1.00 96.75 97 GLU A C 1
ATOM 742 O O . GLU A 1 97 ? -9.253 6.802 15.742 1.00 96.75 97 GLU A O 1
ATOM 747 N N . ARG A 1 98 ? -8.710 8.893 15.212 1.00 95.69 98 ARG A N 1
ATOM 748 C CA . ARG A 1 98 ? -8.620 9.335 16.619 1.00 95.69 98 ARG A CA 1
ATOM 749 C C . ARG A 1 98 ? -9.907 9.115 17.415 1.00 95.69 98 ARG A C 1
ATOM 751 O O . ARG A 1 98 ? -9.901 9.184 18.643 1.00 95.69 98 ARG A O 1
ATOM 758 N N . ALA A 1 99 ? -11.065 9.054 16.760 1.00 96.00 99 ALA A N 1
ATOM 759 C CA . ALA A 1 99 ? -12.317 8.762 17.451 1.00 96.00 99 ALA A CA 1
ATOM 760 C C . ALA A 1 99 ? -12.433 7.268 17.781 1.00 96.00 99 ALA A C 1
ATOM 762 O O . ALA A 1 99 ? -13.004 6.951 18.822 1.00 96.00 99 ALA A O 1
ATOM 763 N N . LEU A 1 100 ? -11.880 6.398 16.931 1.00 95.69 100 LEU A N 1
ATOM 764 C CA . LEU A 1 100 ? -11.777 4.958 17.155 1.00 95.69 100 LEU A CA 1
ATOM 765 C C . LEU A 1 100 ? -10.734 4.635 18.230 1.00 95.69 100 LEU A C 1
ATOM 767 O O . LEU A 1 100 ? -11.105 3.970 19.188 1.00 95.69 100 LEU A O 1
ATOM 771 N N . GLU A 1 101 ? -9.542 5.236 18.175 1.00 94.25 101 GLU A N 1
ATOM 772 C CA . GLU A 1 101 ? -8.499 5.143 19.220 1.00 94.25 101 GLU A CA 1
ATOM 773 C C . GLU A 1 101 ? -9.090 5.454 20.613 1.00 94.25 101 GLU A C 1
ATOM 775 O O . GLU A 1 101 ? -9.018 4.678 21.560 1.00 94.25 101 GLU A O 1
ATOM 780 N N . ARG A 1 102 ? -9.835 6.565 20.732 1.00 94.81 102 ARG A N 1
ATOM 781 C CA . ARG A 1 102 ? -10.522 6.910 21.993 1.00 94.81 102 ARG A CA 1
ATOM 782 C C . ARG A 1 102 ? -11.623 5.926 22.385 1.00 94.81 102 ARG A C 1
ATOM 784 O O . ARG A 1 102 ? -11.987 5.862 23.558 1.00 94.81 102 ARG A O 1
ATOM 791 N N . ALA A 1 103 ? -12.261 5.265 21.424 1.00 92.38 103 ALA A N 1
ATOM 792 C CA . ALA A 1 103 ? -13.290 4.273 21.709 1.00 92.38 103 ALA A CA 1
ATOM 793 C C . ALA A 1 103 ? -12.672 2.959 22.207 1.00 92.38 103 ALA A C 1
ATOM 795 O O . ALA A 1 103 ? -13.282 2.307 23.057 1.00 92.38 103 ALA A O 1
ATOM 796 N N . GLU A 1 104 ? -11.481 2.614 21.719 1.00 93.19 104 GLU A N 1
ATOM 797 C CA . GLU A 1 104 ? -10.650 1.515 22.210 1.00 93.19 104 GLU A CA 1
ATOM 798 C C . GLU A 1 104 ? -10.165 1.781 23.640 1.00 93.19 104 GLU A C 1
ATOM 800 O O . GLU A 1 104 ? -10.450 0.977 24.524 1.00 93.19 104 GLU A O 1
ATOM 805 N N . ASP A 1 105 ? -9.620 2.970 23.924 1.00 92.94 105 ASP A N 1
ATOM 806 C CA . ASP A 1 105 ? -9.239 3.372 25.291 1.00 92.94 105 ASP A CA 1
ATOM 807 C C . ASP A 1 105 ? -10.401 3.185 26.293 1.00 92.94 105 ASP A C 1
ATOM 809 O O . ASP A 1 105 ? -10.256 2.674 27.407 1.00 92.94 105 ASP A O 1
ATOM 813 N N . VAL A 1 106 ? -11.609 3.604 25.895 1.00 94.81 106 VAL A N 1
ATOM 814 C CA . VAL A 1 106 ? -12.824 3.460 26.717 1.00 94.81 106 VAL A CA 1
ATOM 815 C C . VAL A 1 106 ? -13.239 1.995 26.863 1.00 94.81 106 VAL A C 1
ATOM 817 O O . VAL A 1 106 ? -13.862 1.618 27.862 1.00 94.81 106 VAL A O 1
ATOM 820 N N . CYS A 1 107 ? -12.964 1.181 25.854 1.00 93.81 107 CYS A N 1
ATOM 821 C CA . CYS A 1 107 ? -13.227 -0.244 25.851 1.00 93.81 107 CYS A CA 1
ATOM 822 C C . CYS A 1 107 ? -12.327 -0.970 26.860 1.00 93.81 107 CYS A C 1
ATOM 824 O O . CYS A 1 107 ? -12.869 -1.659 27.734 1.00 93.81 107 CYS A O 1
ATOM 826 N N . ASP A 1 108 ? -11.025 -0.698 26.839 1.00 93.06 108 ASP A N 1
ATOM 827 C CA . ASP A 1 108 ? -10.039 -1.213 27.795 1.00 93.06 108 ASP A CA 1
ATOM 828 C C . ASP A 1 108 ? -10.405 -0.856 29.240 1.00 93.06 108 ASP A C 1
ATOM 830 O O . ASP A 1 108 ? -10.512 -1.724 30.112 1.00 93.06 108 ASP A O 1
ATOM 834 N N . ASP A 1 109 ? -10.728 0.418 29.493 1.00 96.88 109 ASP A N 1
ATOM 835 C CA . ASP A 1 109 ? -11.165 0.895 30.810 1.00 96.88 109 ASP A CA 1
ATOM 836 C C . ASP A 1 109 ? -12.391 0.121 31.343 1.00 96.88 109 ASP A C 1
ATOM 838 O O . ASP A 1 109 ? -12.544 -0.116 32.556 1.00 96.88 109 ASP A O 1
ATOM 842 N N . GLN A 1 110 ? -13.308 -0.257 30.446 1.00 97.62 110 GLN A N 1
ATOM 843 C CA . GLN A 1 110 ? -14.514 -1.008 30.788 1.00 97.62 110 GLN A CA 1
ATOM 844 C C . GLN A 1 110 ? -14.223 -2.482 31.063 1.00 97.62 110 GLN A C 1
ATOM 846 O O . GLN A 1 110 ? -14.788 -3.017 32.025 1.00 97.62 110 GLN A O 1
ATOM 851 N N . GLU A 1 111 ? -13.351 -3.124 30.288 1.00 97.56 111 GLU A N 1
ATOM 852 C CA . GLU A 1 111 ? -12.881 -4.482 30.575 1.00 97.56 111 GLU A CA 1
ATOM 853 C C . GLU A 1 111 ? -12.225 -4.545 31.951 1.00 97.56 111 GLU A C 1
ATOM 855 O O . GLU A 1 111 ? -12.700 -5.274 32.828 1.00 97.56 111 GLU A O 1
ATOM 860 N N . ASP A 1 112 ? -11.252 -3.670 32.204 1.00 97.81 112 ASP A N 1
ATOM 861 C CA . ASP A 1 112 ? -10.544 -3.542 33.479 1.00 97.81 112 ASP A CA 1
ATOM 862 C C . ASP A 1 112 ? -11.504 -3.352 34.657 1.00 97.81 112 ASP A C 1
ATOM 864 O O . ASP A 1 112 ? -11.318 -3.850 35.781 1.00 97.81 112 ASP A O 1
ATOM 868 N N . ARG A 1 113 ? -12.565 -2.571 34.446 1.00 98.50 113 ARG A N 1
ATOM 869 C CA . ARG A 1 113 ? -13.620 -2.401 35.443 1.00 98.50 113 ARG A CA 1
ATOM 870 C C . ARG A 1 113 ? -14.371 -3.714 35.688 1.00 98.50 113 ARG A C 1
ATOM 872 O O . ARG A 1 113 ? -14.543 -4.087 36.855 1.00 98.50 113 ARG A O 1
ATOM 879 N N . ILE A 1 114 ? -14.819 -4.407 34.643 1.00 98.44 114 ILE A N 1
ATOM 880 C CA . ILE A 1 114 ? -15.562 -5.670 34.767 1.00 98.44 114 ILE A CA 1
ATOM 881 C C . ILE A 1 114 ? -14.686 -6.747 35.416 1.00 98.44 114 ILE A C 1
ATOM 883 O O . ILE A 1 114 ? -15.156 -7.463 36.304 1.00 98.44 114 ILE A O 1
ATOM 887 N N . GLU A 1 115 ? -13.405 -6.827 35.064 1.00 98.31 115 GLU A N 1
ATOM 888 C CA . GLU A 1 115 ? -12.447 -7.750 35.669 1.00 98.31 115 GLU A CA 1
ATOM 889 C C . GLU A 1 115 ? -12.275 -7.514 37.174 1.00 98.31 115 GLU A C 1
ATOM 891 O O . GLU A 1 115 ? -12.294 -8.457 37.982 1.00 98.31 115 GLU A O 1
ATOM 896 N N . ARG A 1 116 ? -12.158 -6.244 37.588 1.00 98.56 116 ARG A N 1
ATOM 897 C CA . ARG A 1 116 ? -12.106 -5.865 39.010 1.00 98.56 116 ARG A CA 1
ATOM 898 C C . ARG A 1 116 ? -13.373 -6.296 39.748 1.00 98.56 116 ARG A C 1
ATOM 900 O O . ARG A 1 116 ? -13.287 -6.856 40.847 1.00 98.56 116 ARG A O 1
ATOM 907 N N . GLU A 1 117 ? -14.544 -6.089 39.153 1.00 98.38 117 GLU A N 1
ATOM 908 C CA . GLU A 1 117 ? -15.828 -6.524 39.714 1.00 98.38 117 GLU A CA 1
ATOM 909 C C . GLU A 1 117 ? -15.930 -8.059 39.792 1.00 98.38 117 GLU A C 1
ATOM 911 O O . GLU A 1 117 ? -16.312 -8.609 40.831 1.00 98.38 117 GLU A O 1
ATOM 916 N N . LEU A 1 118 ? -15.486 -8.770 38.753 1.00 98.31 118 LEU A N 1
ATOM 917 C CA . LEU A 1 118 ? -15.419 -10.230 38.713 1.00 98.31 118 LEU A CA 1
ATOM 918 C C . LEU A 1 118 ? -14.511 -10.779 39.823 1.00 98.31 118 LEU A C 1
ATOM 920 O O . LEU A 1 118 ? -14.885 -11.718 40.537 1.00 98.31 118 LEU A O 1
ATOM 924 N N . LYS A 1 119 ? -13.340 -10.167 40.032 1.00 98.25 119 LYS A N 1
ATOM 925 C CA . LYS A 1 119 ? -12.410 -10.506 41.121 1.00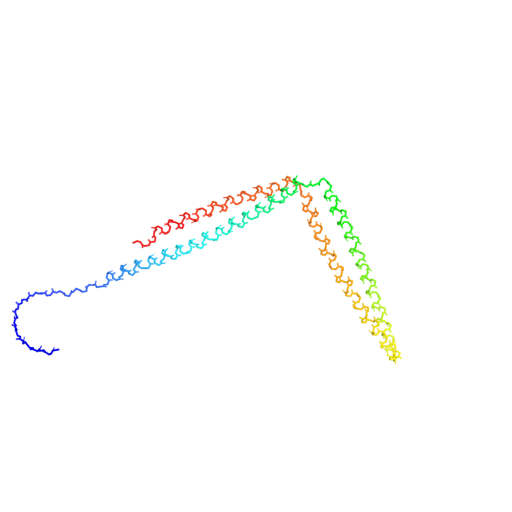 98.25 119 LYS A CA 1
ATOM 926 C C . LYS A 1 119 ? -13.057 -10.324 42.494 1.00 98.25 119 LYS A C 1
ATOM 928 O O . LYS A 1 119 ? -12.894 -11.184 43.364 1.00 98.25 119 LYS A O 1
ATOM 933 N N . ASN A 1 120 ? -13.821 -9.251 42.689 1.00 98.38 120 ASN A N 1
ATOM 934 C CA . ASN A 1 120 ? -14.564 -9.019 43.929 1.00 98.38 120 ASN A CA 1
ATOM 935 C C . ASN A 1 120 ? -15.659 -10.074 44.146 1.00 98.38 120 ASN A C 1
ATOM 937 O O . ASN A 1 120 ? -15.785 -10.607 45.250 1.00 98.38 120 ASN A O 1
ATOM 941 N N . CYS A 1 121 ? -16.379 -10.467 43.097 1.00 98.12 121 CYS A N 1
ATOM 942 C CA . CYS A 1 121 ? -17.397 -11.513 43.191 1.00 98.12 121 CYS A CA 1
ATOM 943 C C . CYS A 1 121 ? -16.820 -12.899 43.500 1.00 98.12 121 CYS A C 1
ATOM 945 O O . CYS A 1 121 ? -17.382 -13.628 44.324 1.00 98.12 121 CYS A O 1
ATOM 947 N N . ARG A 1 122 ? -15.652 -13.231 42.934 1.00 97.56 122 ARG A N 1
ATOM 948 C CA . ARG A 1 122 ? -14.894 -14.442 43.295 1.00 97.56 122 ARG A CA 1
ATOM 949 C C . ARG A 1 122 ? -14.493 -14.430 44.773 1.00 97.56 122 ARG A C 1
ATOM 951 O O . ARG A 1 122 ? -14.710 -15.421 45.467 1.00 97.56 122 ARG A O 1
ATOM 958 N N . ARG A 1 123 ? -13.973 -13.302 45.280 1.00 98.12 123 ARG A N 1
ATOM 959 C CA . ARG A 1 123 ? -13.616 -13.131 46.706 1.00 98.12 123 ARG A CA 1
ATOM 960 C C . ARG A 1 123 ? -14.822 -13.306 47.631 1.00 98.12 123 ARG A C 1
ATOM 962 O O . ARG A 1 123 ? -14.700 -13.956 48.664 1.00 98.12 123 ARG A O 1
ATOM 969 N N . ALA A 1 124 ? -15.981 -12.789 47.232 1.00 97.69 124 ALA A N 1
ATOM 970 C CA . ALA A 1 124 ? -17.237 -12.931 47.966 1.00 97.69 124 ALA A CA 1
ATOM 971 C C . ALA A 1 124 ? -17.887 -14.324 47.833 1.00 97.69 124 ALA A C 1
ATOM 973 O O . ALA A 1 124 ? -18.925 -14.566 48.445 1.00 97.69 124 ALA A O 1
ATOM 974 N N . ARG A 1 125 ? -17.308 -15.240 47.037 1.00 97.19 125 ARG A N 1
ATOM 975 C CA . ARG A 1 125 ? -17.862 -16.574 46.728 1.00 97.19 125 ARG A CA 1
ATOM 976 C C . ARG A 1 125 ? -19.289 -16.524 46.157 1.00 97.19 125 ARG A C 1
ATOM 978 O O . ARG A 1 125 ? -20.053 -17.477 46.302 1.00 97.19 125 ARG A O 1
ATOM 985 N N . ASN A 1 126 ? -19.649 -15.430 45.484 1.00 98.00 126 ASN A N 1
ATOM 986 C CA . ASN A 1 126 ? -20.967 -15.253 44.880 1.00 98.00 126 ASN A CA 1
ATOM 987 C C . ASN A 1 126 ? -20.975 -15.811 43.448 1.00 98.00 126 ASN A C 1
ATOM 989 O O . ASN A 1 126 ? -20.598 -15.123 42.500 1.00 98.00 126 ASN A O 1
ATOM 993 N N . GLN A 1 127 ? -21.432 -17.056 43.295 1.00 97.69 127 GLN A N 1
ATOM 994 C CA . GLN A 1 127 ? -21.447 -17.756 42.004 1.00 97.69 127 GLN A CA 1
ATOM 995 C C . GLN A 1 127 ? -22.356 -17.099 40.957 1.00 97.69 127 GLN A C 1
ATOM 997 O O . GLN A 1 127 ? -22.018 -17.086 39.776 1.00 97.69 127 GLN A O 1
ATOM 1002 N N . GLN A 1 128 ? -23.483 -16.513 41.374 1.00 97.88 128 GLN A N 1
ATOM 1003 C CA . GLN A 1 128 ? -24.382 -15.815 40.451 1.00 97.88 128 GLN A CA 1
ATOM 1004 C C . GLN A 1 128 ? -23.720 -14.557 39.884 1.00 97.88 128 GLN A C 1
ATOM 1006 O O . GLN A 1 128 ? -23.752 -14.347 38.673 1.00 97.88 128 GLN A O 1
ATOM 1011 N N . CYS A 1 129 ? -23.051 -13.769 40.735 1.00 98.31 129 CYS A N 1
ATOM 1012 C CA . CYS A 1 129 ? -22.300 -12.610 40.261 1.00 98.31 129 CYS A CA 1
ATOM 1013 C C . CYS A 1 129 ? -21.141 -13.017 39.338 1.00 98.31 129 CYS A C 1
ATOM 1015 O O . CYS A 1 129 ? -20.943 -12.389 38.303 1.00 98.31 129 CYS A O 1
ATOM 1017 N N . VAL A 1 130 ? -20.395 -14.077 39.677 1.00 98.44 130 VAL A N 1
ATOM 1018 C CA . VAL A 1 13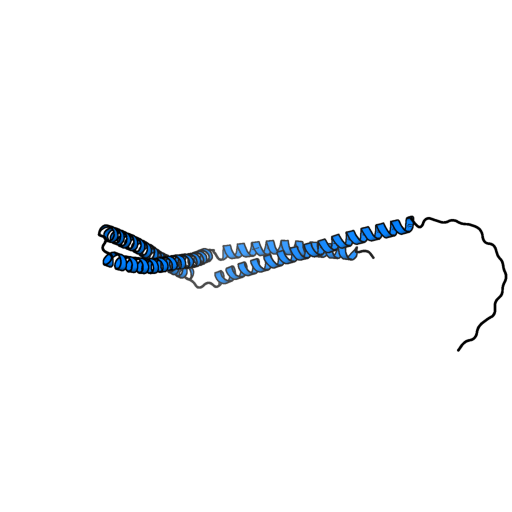0 ? -19.304 -14.574 38.821 1.00 98.44 130 VAL A CA 1
ATOM 1019 C C . VAL A 1 130 ? -19.829 -14.930 37.431 1.00 98.44 130 VAL A C 1
ATOM 1021 O O . VAL A 1 130 ? -19.284 -14.455 36.441 1.00 98.44 130 VAL A O 1
ATOM 1024 N N . ALA A 1 131 ? -20.921 -15.694 37.345 1.00 98.25 131 ALA A N 1
ATOM 1025 C CA . ALA A 1 131 ? -21.513 -16.065 36.063 1.00 98.25 131 ALA A CA 1
ATOM 1026 C C . ALA A 1 131 ? -21.996 -14.846 35.258 1.00 98.25 131 ALA A C 1
ATOM 1028 O O . ALA A 1 131 ? -21.821 -14.812 34.041 1.00 98.25 131 ALA A O 1
ATOM 1029 N N . GLN A 1 132 ? -22.585 -13.847 35.922 1.00 98.44 132 GLN A N 1
ATOM 1030 C CA . GLN A 1 132 ? -23.016 -12.609 35.274 1.00 98.44 132 GLN A CA 1
ATOM 1031 C C . GLN A 1 132 ? -21.823 -11.821 34.724 1.00 98.44 132 GLN A C 1
ATOM 1033 O O . GLN A 1 132 ? -21.798 -11.513 33.535 1.00 98.44 132 GLN A O 1
ATOM 1038 N N . LYS A 1 133 ? -20.824 -11.533 35.565 1.00 98.25 133 LYS A N 1
ATOM 1039 C CA . LYS A 1 133 ? -19.675 -10.705 35.184 1.00 98.25 133 LYS A CA 1
ATOM 1040 C C . LYS A 1 133 ? -18.778 -11.377 34.153 1.00 98.25 133 LYS A C 1
ATOM 1042 O O . LYS A 1 133 ? -18.237 -10.688 33.308 1.00 98.25 133 LYS A O 1
ATOM 1047 N N . THR A 1 134 ? -18.680 -12.706 34.146 1.00 98.38 134 THR A N 1
ATOM 1048 C CA . THR A 1 134 ? -17.996 -13.425 33.059 1.00 98.38 134 THR A CA 1
ATOM 1049 C C . THR A 1 134 ? -18.709 -13.258 31.718 1.00 98.38 134 THR A C 1
ATOM 1051 O O . THR A 1 134 ? -18.049 -13.074 30.706 1.00 98.38 134 THR A O 1
ATOM 1054 N N . ARG A 1 135 ? -20.048 -13.288 31.678 1.00 98.25 135 ARG A N 1
ATOM 1055 C CA . ARG A 1 135 ? -20.779 -13.030 30.423 1.00 98.25 135 ARG A CA 1
ATOM 1056 C C . ARG A 1 135 ? -20.618 -11.587 29.958 1.00 98.25 135 ARG A C 1
ATOM 1058 O O . ARG A 1 135 ? -20.511 -11.359 28.763 1.00 98.25 135 ARG A O 1
ATOM 1065 N N . GLU A 1 136 ? -20.628 -10.649 30.900 1.00 98.06 136 GLU A N 1
ATOM 1066 C CA . GLU A 1 136 ? -20.401 -9.227 30.633 1.00 98.06 136 GLU A CA 1
ATOM 1067 C C . GLU A 1 136 ? -18.992 -8.986 30.084 1.00 98.06 136 GLU A C 1
ATOM 1069 O O . GLU A 1 136 ? -18.867 -8.324 29.062 1.00 98.06 136 GLU A O 1
ATOM 1074 N N . LEU A 1 137 ? -17.967 -9.601 30.687 1.00 98.19 137 LEU A N 1
ATOM 1075 C CA . LEU A 1 137 ? -16.584 -9.524 30.212 1.00 98.19 137 LEU A CA 1
ATOM 1076 C C . LEU A 1 137 ? -16.455 -10.091 28.799 1.00 98.19 137 LEU A C 1
ATOM 1078 O O . LEU A 1 137 ? -16.027 -9.378 27.910 1.00 98.19 137 LEU A O 1
ATOM 1082 N N . ASN A 1 138 ? -16.938 -11.313 28.554 1.00 97.81 138 ASN A N 1
ATOM 1083 C CA . ASN A 1 138 ? -16.873 -11.921 27.220 1.00 97.81 138 ASN A CA 1
ATOM 1084 C C . ASN A 1 138 ? -17.605 -11.087 26.150 1.00 97.81 138 ASN A C 1
ATOM 1086 O O . ASN A 1 138 ? -17.228 -11.101 24.979 1.00 97.81 138 ASN A O 1
ATOM 1090 N N . ALA A 1 139 ? -18.707 -10.424 26.520 1.00 97.50 139 ALA A N 1
ATOM 1091 C CA . ALA A 1 139 ? -19.425 -9.540 25.608 1.00 97.50 139 ALA A CA 1
ATOM 1092 C C . ALA A 1 139 ? -18.619 -8.270 25.317 1.00 97.50 139 ALA A C 1
ATOM 1094 O O . ALA A 1 139 ? -18.580 -7.849 24.162 1.00 97.50 139 ALA A O 1
ATOM 1095 N N . LYS A 1 140 ? -17.966 -7.712 26.345 1.00 96.94 140 LYS A N 1
ATOM 1096 C CA . LYS A 1 140 ? -17.114 -6.534 26.221 1.00 96.94 140 LYS A CA 1
ATOM 1097 C C . LYS A 1 140 ? -15.853 -6.840 25.408 1.00 96.94 140 LYS A C 1
ATOM 1099 O O . LYS A 1 140 ? -15.672 -6.187 24.398 1.00 96.94 140 LYS A O 1
ATOM 1104 N N . GLU A 1 141 ? -15.141 -7.930 25.689 1.00 96.38 141 GLU A N 1
ATOM 1105 C CA . GLU A 1 141 ? -14.003 -8.421 24.885 1.00 96.38 141 GLU A CA 1
ATOM 1106 C C . GLU A 1 141 ? -14.327 -8.562 23.396 1.00 96.38 141 GLU A C 1
ATOM 1108 O O . GLU A 1 141 ? -13.532 -8.222 22.521 1.00 96.38 141 GLU A O 1
ATOM 1113 N N . ALA A 1 142 ? -15.522 -9.059 23.073 1.00 95.44 142 ALA A N 1
ATOM 1114 C CA . ALA A 1 142 ? -15.946 -9.152 21.684 1.00 95.44 142 ALA A CA 1
ATOM 1115 C C . ALA A 1 142 ? -16.247 -7.777 21.064 1.00 95.44 142 ALA A C 1
ATOM 1117 O O . ALA A 1 142 ? -16.118 -7.616 19.854 1.00 95.44 142 ALA A O 1
ATOM 1118 N N . GLU A 1 143 ? -16.743 -6.818 21.844 1.00 94.69 143 GLU A N 1
ATOM 1119 C CA . GLU A 1 143 ? -16.967 -5.436 21.407 1.00 94.69 143 GLU A CA 1
ATOM 1120 C C . GLU A 1 143 ? -15.637 -4.715 21.171 1.00 94.69 143 GLU A C 1
ATOM 1122 O O . GLU A 1 143 ? -15.466 -4.159 20.091 1.00 94.69 143 GLU A O 1
ATOM 1127 N N . CYS A 1 144 ? -14.698 -4.808 22.116 1.00 95.00 144 CYS A N 1
ATOM 1128 C CA . CYS A 1 144 ? -13.378 -4.180 22.054 1.00 95.00 144 CYS A CA 1
ATOM 1129 C C . CYS A 1 144 ? -12.583 -4.679 20.852 1.00 95.00 144 CYS A C 1
ATOM 1131 O O . CYS A 1 144 ? -12.153 -3.871 20.043 1.00 95.00 144 CYS A O 1
ATOM 1133 N N . ARG A 1 145 ? -12.539 -6.000 20.624 1.00 94.69 145 ARG A N 1
ATOM 1134 C CA . ARG A 1 145 ? -11.875 -6.560 19.435 1.00 94.69 145 ARG A CA 1
ATOM 1135 C C . ARG A 1 145 ? -12.438 -6.015 18.119 1.00 94.69 145 ARG A C 1
ATOM 1137 O O . ARG A 1 145 ? -11.703 -5.809 17.171 1.00 94.69 145 ARG A O 1
ATOM 1144 N N . ARG A 1 146 ? -13.752 -5.767 18.037 1.00 92.75 146 ARG A N 1
ATOM 1145 C CA . ARG A 1 146 ? -14.343 -5.159 16.828 1.00 92.75 146 ARG A CA 1
ATOM 1146 C C . ARG A 1 146 ? -13.999 -3.680 16.686 1.00 92.75 146 ARG A C 1
ATOM 1148 O O . ARG A 1 146 ? -14.073 -3.172 15.573 1.00 92.75 146 ARG A O 1
ATOM 1155 N N . ALA A 1 147 ? -13.750 -2.987 17.794 1.00 91.69 147 ALA A N 1
ATOM 1156 C CA . ALA A 1 147 ? -13.305 -1.601 17.777 1.00 91.69 147 ALA A CA 1
ATOM 1157 C C . ALA A 1 147 ? -11.841 -1.518 17.326 1.00 91.69 147 ALA A C 1
ATOM 1159 O O . ALA A 1 147 ? -11.566 -0.731 16.430 1.00 91.69 147 ALA A O 1
ATOM 1160 N N . GLU A 1 148 ? -10.978 -2.393 17.849 1.00 93.75 148 GLU A N 1
ATOM 1161 C CA . GLU A 1 148 ? -9.581 -2.585 17.423 1.00 93.75 148 GLU A CA 1
ATOM 1162 C C . GLU A 1 148 ? -9.509 -2.900 15.917 1.00 93.75 148 GLU A C 1
ATOM 1164 O O . GLU A 1 148 ? -8.921 -2.141 15.154 1.00 93.75 148 GLU A O 1
ATOM 1169 N N . ASP A 1 149 ? -10.246 -3.919 15.446 1.00 95.62 149 ASP A N 1
ATOM 1170 C CA . ASP A 1 149 ? -10.320 -4.261 14.013 1.00 95.62 149 ASP A CA 1
ATOM 1171 C C . ASP A 1 149 ? -10.779 -3.061 13.146 1.00 95.62 149 ASP A C 1
ATOM 1173 O O . ASP A 1 149 ? -10.409 -2.929 11.977 1.00 95.62 149 ASP A O 1
ATOM 1177 N N . ALA A 1 150 ? -11.653 -2.201 13.684 1.00 94.69 150 ALA A N 1
ATOM 1178 C CA . ALA A 1 150 ? -12.157 -1.030 12.972 1.00 94.69 150 ALA A CA 1
ATOM 1179 C C . ALA A 1 150 ? -11.151 0.127 12.961 1.00 94.69 150 ALA A C 1
ATOM 1181 O O . ALA A 1 150 ? -11.114 0.863 11.974 1.00 94.69 150 ALA A O 1
ATOM 1182 N N . GLU A 1 151 ? -10.379 0.302 14.034 1.00 95.38 151 GLU A N 1
ATOM 1183 C CA . GLU A 1 151 ? -9.292 1.274 14.115 1.00 95.38 151 GLU A CA 1
ATOM 1184 C C . GLU A 1 151 ? -8.175 0.907 13.136 1.00 95.38 151 GLU A C 1
ATOM 1186 O O . GLU A 1 151 ? -7.841 1.734 12.290 1.00 95.38 151 GLU A O 1
ATOM 1191 N N . GLU A 1 152 ? -7.712 -0.348 13.143 1.00 96.12 152 GLU A N 1
ATOM 1192 C CA . GLU A 1 152 ? -6.688 -0.848 12.213 1.00 96.12 152 GLU A CA 1
ATOM 1193 C C . GLU A 1 152 ? -7.124 -0.644 10.753 1.00 96.12 152 GLU A C 1
ATOM 1195 O O . GLU A 1 152 ? -6.402 -0.071 9.936 1.00 96.12 152 GLU A O 1
ATOM 1200 N N . ALA A 1 153 ? -8.369 -1.007 10.425 1.00 96.62 153 ALA A N 1
ATOM 1201 C CA . ALA A 1 153 ? -8.910 -0.783 9.086 1.00 96.62 153 ALA A CA 1
ATOM 1202 C C . ALA A 1 153 ? -8.989 0.708 8.706 1.00 96.62 153 ALA A C 1
ATOM 1204 O O . ALA A 1 153 ? -8.942 1.045 7.515 1.00 96.62 153 ALA A O 1
ATOM 1205 N N . LYS A 1 154 ? -9.155 1.599 9.692 1.00 97.19 154 LYS A N 1
ATOM 1206 C CA . LYS A 1 154 ? -9.197 3.046 9.474 1.00 97.19 154 LYS A CA 1
ATOM 1207 C C . LYS A 1 154 ? -7.799 3.629 9.300 1.00 97.19 154 LYS A C 1
ATOM 1209 O O . LYS A 1 154 ? -7.644 4.492 8.439 1.00 97.19 154 LYS A O 1
ATOM 1214 N N . ASP A 1 155 ? -6.808 3.144 10.037 1.00 96.75 155 ASP A N 1
ATOM 1215 C CA . ASP A 1 155 ? -5.403 3.523 9.862 1.00 96.75 155 ASP A CA 1
ATOM 1216 C C . ASP A 1 155 ? -4.928 3.184 8.437 1.00 96.75 155 ASP A C 1
ATOM 1218 O O . ASP A 1 155 ? -4.524 4.073 7.684 1.00 96.75 155 ASP A O 1
ATOM 1222 N N . ASP A 1 156 ? -5.190 1.954 7.977 1.00 97.12 156 ASP A N 1
ATOM 1223 C CA . ASP A 1 156 ? -4.935 1.506 6.596 1.00 97.12 156 ASP A CA 1
ATOM 1224 C C . ASP A 1 156 ? -5.657 2.356 5.527 1.00 97.12 156 ASP A C 1
ATOM 1226 O O . ASP A 1 156 ? -5.216 2.499 4.376 1.00 97.12 156 ASP A O 1
ATOM 1230 N N . GLU A 1 157 ? -6.851 2.867 5.838 1.00 97.06 157 GLU A N 1
ATOM 1231 C CA . GLU A 1 157 ? -7.571 3.802 4.970 1.00 97.06 157 GLU A CA 1
ATOM 1232 C C . GLU A 1 157 ? -6.864 5.161 4.924 1.00 97.06 157 GLU A C 1
ATOM 1234 O O . GLU A 1 157 ? -6.657 5.707 3.834 1.00 97.06 157 GLU A O 1
ATOM 1239 N N . CYS A 1 158 ? -6.468 5.692 6.082 1.00 96.38 158 CYS A N 1
ATOM 1240 C CA . CYS A 1 158 ? -5.803 6.983 6.192 1.00 96.38 158 CYS A CA 1
ATOM 1241 C C . CYS A 1 158 ? -4.427 6.980 5.522 1.00 96.38 158 CYS A C 1
ATOM 1243 O O . CYS A 1 158 ? -4.120 7.944 4.817 1.00 96.38 158 CYS A O 1
ATOM 1245 N N . ASP A 1 159 ? -3.662 5.896 5.637 1.00 96.94 159 ASP A N 1
ATOM 1246 C CA . ASP A 1 159 ? -2.365 5.724 4.977 1.00 96.94 159 ASP A CA 1
ATOM 1247 C C . ASP A 1 159 ? -2.484 5.780 3.451 1.00 96.94 159 ASP A C 1
ATOM 1249 O O . ASP A 1 159 ? -1.761 6.519 2.776 1.00 96.94 159 ASP A O 1
ATOM 1253 N N . ARG A 1 160 ? -3.478 5.087 2.882 1.00 95.62 160 ARG A N 1
ATOM 1254 C CA . ARG A 1 160 ? -3.738 5.138 1.433 1.00 95.62 160 ARG A CA 1
ATOM 1255 C C . ARG A 1 160 ? -4.104 6.543 0.960 1.00 95.62 160 ARG A C 1
ATOM 1257 O O . ARG A 1 160 ? -3.689 6.957 -0.127 1.00 95.62 160 ARG A O 1
ATOM 1264 N N . ILE A 1 161 ? -4.879 7.284 1.755 1.00 93.56 161 ILE A N 1
ATOM 1265 C CA . ILE A 1 161 ? -5.216 8.680 1.450 1.00 93.56 161 ILE A CA 1
ATOM 1266 C C . ILE A 1 161 ? -3.972 9.571 1.587 1.00 93.56 161 ILE A C 1
ATOM 1268 O O . ILE A 1 161 ? -3.768 10.458 0.754 1.00 93.56 161 ILE A O 1
ATOM 1272 N N . GLU A 1 162 ? -3.119 9.337 2.586 1.00 93.56 162 GLU A N 1
ATOM 1273 C CA . GLU A 1 162 ? -1.866 10.070 2.772 1.00 93.56 162 GLU A CA 1
ATOM 1274 C C . GLU A 1 162 ? -0.924 9.884 1.582 1.00 93.56 162 GLU A C 1
ATOM 1276 O O . GLU A 1 162 ? -0.364 10.858 1.073 1.00 93.56 162 GLU A O 1
ATOM 1281 N N . ASP A 1 163 ? -0.780 8.655 1.100 1.00 91.06 163 ASP A N 1
ATOM 1282 C CA . ASP A 1 163 ? 0.056 8.340 -0.053 1.00 91.06 163 ASP A CA 1
ATOM 1283 C C . ASP A 1 163 ? -0.481 8.980 -1.332 1.00 91.06 163 ASP A C 1
ATOM 1285 O O . ASP A 1 163 ? 0.279 9.602 -2.085 1.00 91.06 163 ASP A O 1
ATOM 1289 N N . ALA A 1 164 ? -1.799 8.938 -1.545 1.00 88.06 164 ALA A N 1
ATOM 1290 C CA . ALA A 1 164 ? -2.441 9.665 -2.636 1.00 88.06 164 ALA A CA 1
ATOM 1291 C C . ALA A 1 164 ? -2.208 11.182 -2.519 1.00 88.06 164 ALA A C 1
ATOM 1293 O O . ALA A 1 164 ? -1.897 11.851 -3.509 1.00 88.06 164 ALA A O 1
ATOM 1294 N N . LEU A 1 165 ? -2.291 11.740 -1.310 1.00 87.44 165 LEU A N 1
ATOM 1295 C CA . LEU A 1 165 ? -2.031 13.151 -1.044 1.00 87.44 165 LEU A CA 1
ATOM 1296 C C . LEU A 1 165 ? -0.563 13.518 -1.315 1.00 87.44 165 LEU A C 1
ATOM 1298 O O . LEU A 1 165 ? -0.318 14.524 -1.988 1.00 87.44 165 LEU A O 1
ATOM 1302 N N . LYS A 1 166 ? 0.405 12.712 -0.858 1.00 86.19 166 LYS A N 1
ATOM 1303 C CA . LYS A 1 166 ? 1.845 12.868 -1.142 1.00 86.19 166 LYS A CA 1
ATOM 1304 C C . LYS A 1 166 ? 2.113 12.827 -2.643 1.00 86.19 166 LYS A C 1
ATOM 1306 O O . LYS A 1 166 ? 2.776 13.724 -3.163 1.00 86.19 166 LYS A O 1
ATOM 1311 N N . ALA A 1 167 ? 1.542 11.851 -3.347 1.00 82.38 167 ALA A N 1
ATOM 1312 C CA . ALA A 1 167 ? 1.633 11.756 -4.800 1.00 82.38 167 ALA A CA 1
ATOM 1313 C C . ALA A 1 167 ? 1.029 12.995 -5.481 1.00 82.38 167 ALA A C 1
ATOM 1315 O O . ALA A 1 167 ? 1.624 13.545 -6.404 1.00 82.38 167 ALA A O 1
ATOM 1316 N N . SER A 1 168 ? -0.099 13.504 -4.974 1.00 81.56 168 SER A N 1
ATOM 1317 C CA . SER A 1 168 ? -0.747 14.709 -5.500 1.00 81.56 168 SER A CA 1
ATOM 1318 C C . SER A 1 168 ? 0.074 15.992 -5.276 1.00 81.56 168 SER A C 1
ATOM 1320 O O . SER A 1 168 ? -0.096 16.970 -6.012 1.00 81.56 168 SER A O 1
ATOM 1322 N N . ARG A 1 169 ? 0.941 16.020 -4.257 1.00 81.00 169 ARG A N 1
ATOM 1323 C CA . ARG A 1 169 ? 1.801 17.170 -3.949 1.00 81.00 169 ARG A CA 1
ATOM 1324 C C . ARG A 1 169 ? 3.011 17.261 -4.870 1.00 81.00 169 ARG A C 1
ATOM 1326 O O . ARG A 1 169 ? 3.537 18.364 -5.008 1.00 81.00 169 ARG A O 1
ATOM 1333 N N . LYS A 1 170 ? 3.431 16.159 -5.507 1.00 81.12 170 LYS A N 1
ATOM 1334 C CA . LYS A 1 170 ? 4.459 16.220 -6.550 1.00 81.12 170 LYS A CA 1
ATOM 1335 C C . LYS A 1 170 ? 3.990 17.162 -7.653 1.00 81.12 170 LYS A C 1
ATOM 1337 O O . LYS A 1 170 ? 2.865 17.060 -8.150 1.00 81.12 170 LYS A O 1
ATOM 1342 N N . SER A 1 171 ? 4.852 18.098 -8.025 1.00 81.56 171 SER A N 1
ATOM 1343 C CA . SER A 1 171 ? 4.575 18.978 -9.153 1.00 81.56 171 SER A CA 1
ATOM 1344 C C . SER A 1 171 ? 4.607 18.177 -10.454 1.00 81.56 171 SER A C 1
ATOM 1346 O O . SER A 1 171 ? 5.378 17.225 -10.593 1.00 81.56 171 SER A O 1
ATOM 1348 N N . CYS A 1 172 ? 3.815 18.578 -11.451 1.00 83.50 172 CYS A N 1
ATOM 1349 C CA . CYS A 1 172 ? 3.866 17.903 -12.749 1.00 83.50 172 CYS A CA 1
ATOM 1350 C C . CYS A 1 172 ? 5.259 18.021 -13.391 1.00 83.50 172 CYS A C 1
ATOM 1352 O O . CYS A 1 172 ? 5.665 17.113 -14.098 1.00 83.50 172 CYS A O 1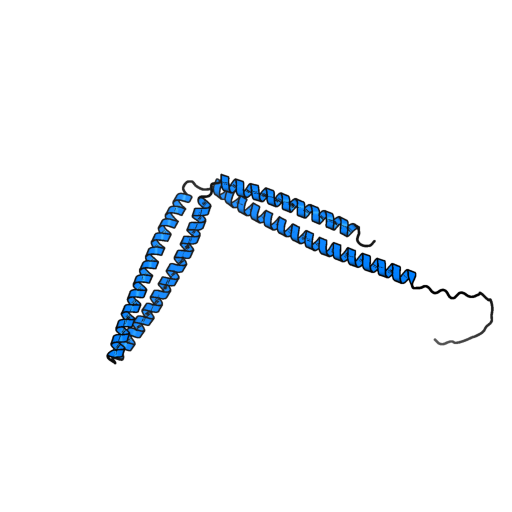
ATOM 1354 N N . SER A 1 173 ? 6.023 19.079 -13.090 1.00 84.44 173 SER A N 1
ATOM 1355 C CA . SER A 1 173 ? 7.421 19.223 -13.518 1.00 84.44 173 SER A CA 1
ATOM 1356 C C . SER A 1 173 ? 8.367 18.197 -12.890 1.00 84.44 173 SER A C 1
ATOM 1358 O O . SER A 1 173 ? 9.306 17.760 -13.546 1.00 84.44 173 SER A O 1
ATOM 1360 N N . GLU A 1 174 ? 8.139 17.799 -11.634 1.00 90.38 174 GLU A N 1
ATOM 1361 C CA . GLU A 1 174 ? 8.912 16.715 -11.013 1.00 90.38 174 GLU A CA 1
ATOM 1362 C C . GLU A 1 174 ? 8.553 15.370 -11.640 1.00 90.38 174 GLU A C 1
ATOM 1364 O O . GLU A 1 174 ? 9.449 14.620 -11.998 1.00 90.38 174 GLU A O 1
ATOM 1369 N N . LEU A 1 175 ? 7.262 15.097 -11.857 1.00 89.50 175 LEU A N 1
ATOM 1370 C CA . LEU A 1 175 ? 6.820 13.871 -12.532 1.00 89.50 175 LEU A CA 1
ATOM 1371 C C . LEU A 1 175 ? 7.313 13.792 -13.985 1.00 89.50 175 LEU A C 1
ATOM 1373 O O . LEU A 1 175 ? 7.667 12.713 -14.450 1.00 89.50 175 LEU A O 1
ATOM 1377 N N . GLU A 1 176 ? 7.374 14.924 -14.694 1.00 91.44 176 GLU A N 1
ATOM 1378 C CA . GLU A 1 176 ? 7.955 14.996 -16.037 1.00 91.44 176 GLU A CA 1
ATOM 1379 C C . GLU A 1 176 ? 9.442 14.642 -16.020 1.00 91.44 176 GLU A C 1
ATOM 1381 O O . GLU A 1 176 ? 9.906 13.889 -16.875 1.00 91.44 176 GLU A O 1
ATOM 1386 N N . ARG A 1 177 ? 10.194 15.183 -15.053 1.00 94.50 177 ARG A N 1
ATOM 1387 C CA . ARG A 1 177 ? 11.614 14.867 -14.889 1.00 94.50 177 ARG A CA 1
ATOM 1388 C C . ARG A 1 177 ? 11.804 13.383 -14.582 1.00 94.50 177 ARG A C 1
ATOM 1390 O O . ARG A 1 177 ? 12.559 12.742 -15.300 1.00 94.50 177 ARG A O 1
ATOM 1397 N N . ASP A 1 178 ? 11.079 12.848 -13.598 1.00 93.69 178 ASP A N 1
ATOM 1398 C CA . ASP A 1 178 ? 11.164 11.439 -13.196 1.00 93.69 178 ASP A CA 1
ATOM 1399 C C . ASP A 1 178 ? 10.866 10.501 -14.395 1.00 93.69 178 ASP A C 1
ATOM 1401 O O . ASP A 1 178 ? 11.517 9.470 -14.556 1.00 93.69 178 ASP A O 1
ATOM 1405 N N . TRP A 1 179 ? 9.899 10.856 -15.258 1.00 95.69 179 TRP A N 1
ATOM 1406 C CA . TRP A 1 179 ? 9.586 10.117 -16.491 1.00 95.69 179 TRP A CA 1
ATOM 1407 C C . TRP A 1 179 ? 10.687 10.227 -17.556 1.00 95.69 179 TRP A C 1
ATOM 1409 O O . TRP A 1 179 ? 11.013 9.237 -18.208 1.00 95.69 179 TRP A O 1
ATOM 1419 N N . ARG A 1 180 ? 11.265 11.418 -17.755 1.00 95.12 180 ARG A N 1
ATOM 1420 C CA . ARG A 1 180 ? 12.359 11.623 -18.720 1.00 95.12 180 ARG A CA 1
ATOM 1421 C C . ARG A 1 180 ? 13.636 10.892 -18.314 1.00 95.12 180 ARG A C 1
ATOM 1423 O O . ARG A 1 180 ? 14.321 10.396 -19.199 1.00 95.12 180 ARG A O 1
ATOM 1430 N N . GLU A 1 181 ? 13.940 10.852 -17.018 1.00 96.00 181 GLU A N 1
ATOM 1431 C CA . GLU A 1 181 ? 15.060 10.082 -16.464 1.00 96.00 181 GLU A CA 1
ATOM 1432 C C . GLU A 1 181 ? 14.858 8.584 -16.733 1.00 96.00 181 GLU A C 1
ATOM 1434 O O . GLU A 1 181 ? 15.730 7.965 -17.329 1.00 96.00 181 GLU A O 1
ATOM 1439 N N . GLU A 1 182 ? 13.667 8.041 -16.458 1.00 96.56 182 GLU A N 1
ATOM 1440 C CA . GLU A 1 182 ? 13.351 6.634 -16.764 1.00 96.56 182 GLU A CA 1
ATOM 1441 C C . GLU A 1 182 ? 13.478 6.311 -18.259 1.00 96.56 182 GLU A C 1
ATOM 1443 O O . GLU A 1 182 ? 14.042 5.296 -18.637 1.00 96.56 182 GLU A O 1
ATOM 1448 N N . LEU A 1 183 ? 12.995 7.191 -19.144 1.00 95.75 183 LEU A N 1
ATOM 1449 C CA . LEU A 1 183 ? 13.157 6.991 -20.589 1.00 95.75 183 LEU A CA 1
ATOM 1450 C C . LEU A 1 183 ? 14.624 6.946 -21.023 1.00 95.75 183 LEU A C 1
ATOM 1452 O O . LEU A 1 183 ? 14.931 6.303 -22.025 1.00 95.75 183 LEU A O 1
ATOM 1456 N N . GLN A 1 184 ? 15.500 7.669 -20.324 1.00 95.75 184 GLN A N 1
ATOM 1457 C CA . GLN A 1 184 ? 16.929 7.632 -20.591 1.00 95.75 184 GLN A CA 1
ATOM 1458 C C . GLN A 1 184 ? 17.535 6.308 -20.112 1.00 95.75 184 GLN A C 1
ATOM 1460 O O . GLN A 1 184 ? 18.288 5.706 -20.869 1.00 95.75 184 GLN A O 1
ATOM 1465 N N . GLU A 1 185 ? 17.165 5.835 -18.922 1.00 94.56 185 GLU A N 1
ATOM 1466 C CA . GLU A 1 185 ? 17.581 4.523 -18.404 1.00 94.56 185 GLU A CA 1
ATOM 1467 C C . GLU A 1 185 ? 17.113 3.392 -19.338 1.00 94.56 185 GLU A C 1
ATOM 1469 O O . GLU A 1 185 ? 17.920 2.581 -19.780 1.00 94.56 185 GLU A O 1
ATOM 1474 N N . CYS A 1 186 ? 15.862 3.422 -19.808 1.00 95.19 186 CYS A N 1
ATOM 1475 C CA . CYS A 1 186 ? 15.366 2.413 -20.752 1.00 95.19 186 CYS A CA 1
ATOM 1476 C C . CYS A 1 186 ? 16.066 2.455 -22.114 1.00 95.19 186 CYS A C 1
ATOM 1478 O O . CYS A 1 186 ? 16.067 1.462 -22.844 1.00 95.19 186 CYS A O 1
ATOM 1480 N N . GLU A 1 187 ? 16.592 3.613 -22.520 1.00 96.06 187 GLU A N 1
ATOM 1481 C CA . GLU A 1 187 ? 17.384 3.726 -23.744 1.00 96.06 187 GLU A CA 1
ATOM 1482 C C . GLU A 1 187 ? 18.737 3.022 -23.581 1.00 96.06 187 GLU A C 1
ATOM 1484 O O . GLU A 1 187 ? 19.195 2.392 -24.535 1.00 96.06 187 GLU A O 1
ATOM 1489 N N . GLU A 1 188 ? 19.338 3.093 -22.390 1.00 94.56 188 GLU A N 1
ATOM 1490 C CA . GLU A 1 188 ? 20.552 2.352 -22.031 1.00 94.56 188 GLU A CA 1
ATOM 1491 C C . GLU A 1 188 ? 20.271 0.837 -22.040 1.00 94.56 188 GLU A C 1
ATOM 1493 O O . GLU A 1 188 ? 20.917 0.121 -22.806 1.00 94.56 188 GLU A O 1
ATOM 1498 N N . ASP A 1 189 ? 19.207 0.372 -21.374 1.00 93.94 189 ASP A N 1
ATOM 1499 C CA . ASP A 1 189 ? 18.795 -1.046 -21.388 1.00 93.94 189 ASP A CA 1
ATOM 1500 C C . ASP A 1 189 ? 18.498 -1.564 -22.807 1.00 93.94 189 ASP A C 1
ATOM 1502 O O . ASP A 1 189 ? 18.794 -2.709 -23.165 1.00 93.94 189 ASP A O 1
ATOM 1506 N N . ARG A 1 190 ? 17.909 -0.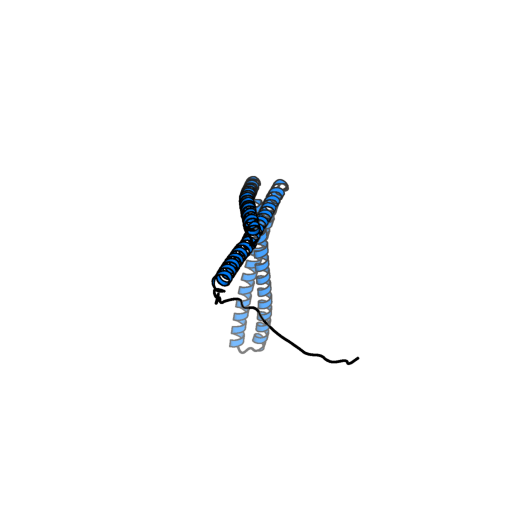720 -23.669 1.00 96.69 190 ARG A N 1
ATOM 1507 C CA . ARG A 1 190 ? 17.671 -1.085 -25.073 1.00 96.69 190 ARG A CA 1
ATOM 1508 C C . ARG A 1 190 ? 18.982 -1.333 -25.806 1.00 96.69 190 ARG A C 1
ATOM 1510 O O . ARG A 1 190 ? 19.048 -2.248 -26.628 1.00 96.69 190 ARG A O 1
ATOM 1517 N N . ILE A 1 191 ? 19.976 -0.472 -25.583 1.00 96.56 191 ILE A N 1
ATOM 1518 C CA . ILE A 1 191 ? 21.294 -0.591 -26.209 1.00 96.56 191 ILE A CA 1
ATOM 1519 C C . ILE A 1 191 ? 21.953 -1.888 -25.742 1.00 96.56 191 ILE A C 1
ATOM 1521 O O . ILE A 1 191 ? 22.379 -2.663 -26.597 1.00 96.56 191 ILE A O 1
ATOM 1525 N N . ASP A 1 192 ? 21.943 -2.172 -24.440 1.00 94.19 192 ASP A N 1
ATOM 1526 C CA . ASP A 1 192 ? 22.537 -3.386 -23.869 1.00 94.19 192 ASP A CA 1
ATOM 1527 C C . ASP A 1 192 ? 21.875 -4.657 -24.427 1.00 94.19 192 ASP A C 1
ATOM 1529 O O . ASP A 1 192 ? 22.557 -5.559 -24.931 1.00 94.19 192 ASP A O 1
ATOM 1533 N N . PHE A 1 193 ? 20.539 -4.685 -24.504 1.00 96.12 193 PHE A N 1
ATOM 1534 C CA . PHE A 1 193 ? 19.809 -5.767 -25.169 1.00 96.12 193 PHE A CA 1
ATOM 1535 C C . PHE A 1 193 ? 20.187 -5.920 -26.654 1.00 96.12 193 PHE A C 1
ATOM 1537 O O . PHE A 1 193 ? 20.361 -7.041 -27.150 1.00 96.12 193 PHE A O 1
ATOM 1544 N N . GLU A 1 194 ? 20.298 -4.820 -27.405 1.00 96.81 194 GLU A N 1
ATOM 1545 C CA . GLU A 1 194 ? 20.694 -4.861 -28.817 1.00 96.81 194 GLU A CA 1
ATOM 1546 C C . GLU A 1 194 ? 22.137 -5.355 -29.002 1.00 96.81 194 GLU A C 1
ATOM 1548 O O . GLU A 1 194 ? 22.410 -6.103 -29.955 1.00 96.81 194 GLU A O 1
ATOM 1553 N N . GLU A 1 195 ? 23.045 -4.988 -28.097 1.00 95.88 195 GLU A N 1
ATOM 1554 C CA . GLU A 1 195 ? 24.432 -5.446 -28.079 1.00 95.88 195 GLU A CA 1
ATOM 1555 C C . GLU A 1 195 ? 24.532 -6.947 -27.778 1.00 95.88 195 GLU A C 1
ATOM 1557 O O . GLU A 1 195 ? 25.143 -7.677 -28.573 1.00 95.88 195 GLU A O 1
ATOM 1562 N N . GLU A 1 196 ? 23.868 -7.440 -26.728 1.00 93.88 196 GLU A N 1
ATOM 1563 C CA . GLU A 1 196 ? 23.843 -8.871 -26.389 1.00 93.88 196 GLU A CA 1
ATOM 1564 C C . GLU A 1 196 ? 23.197 -9.700 -27.503 1.00 93.88 196 GLU A C 1
ATOM 1566 O O . GLU A 1 196 ? 23.756 -10.697 -27.973 1.00 93.88 196 GLU A O 1
ATOM 1571 N N . LYS A 1 197 ? 22.074 -9.237 -28.059 1.00 95.38 197 LYS A N 1
ATOM 1572 C CA . LYS A 1 197 ? 21.435 -9.879 -29.216 1.00 95.38 197 LYS A CA 1
ATOM 1573 C C . LYS A 1 197 ? 22.384 -9.979 -30.415 1.00 95.38 197 LYS A C 1
ATOM 1575 O O . LYS A 1 197 ? 22.432 -11.012 -31.099 1.00 95.38 197 LYS A O 1
ATOM 1580 N N . ALA A 1 198 ? 23.152 -8.925 -30.696 1.00 95.31 198 ALA A N 1
ATOM 1581 C CA . ALA A 1 198 ? 24.143 -8.934 -31.767 1.00 95.31 198 ALA A CA 1
ATOM 1582 C C . ALA A 1 198 ? 25.321 -9.876 -31.458 1.00 95.31 198 ALA A C 1
ATOM 1584 O O . ALA A 1 198 ? 25.824 -10.555 -32.364 1.00 95.31 198 ALA A O 1
ATOM 1585 N N . GLU A 1 199 ? 25.759 -9.958 -30.201 1.00 94.06 199 GLU A N 1
ATOM 1586 C CA . GLU A 1 199 ? 26.773 -10.911 -29.754 1.00 94.06 199 GLU A CA 1
ATOM 1587 C C . GLU A 1 199 ? 26.297 -12.362 -29.910 1.00 94.06 199 GLU A C 1
ATOM 1589 O O . GLU A 1 199 ? 27.026 -13.195 -30.472 1.00 94.06 199 GLU A O 1
ATOM 1594 N N . CYS A 1 200 ? 25.063 -12.666 -29.514 1.00 93.19 200 CYS A N 1
ATOM 1595 C CA . CYS A 1 200 ? 24.484 -13.997 -29.655 1.00 93.19 200 CYS A CA 1
ATOM 1596 C C . CYS A 1 200 ? 24.366 -14.415 -31.116 1.00 93.19 200 CYS A C 1
ATOM 1598 O O . CYS A 1 200 ? 24.771 -15.529 -31.456 1.00 93.19 200 CYS A O 1
ATOM 1600 N N . ALA A 1 201 ? 23.945 -13.512 -32.007 1.00 94.00 201 ALA A N 1
ATOM 1601 C CA . ALA A 1 201 ? 23.926 -13.772 -33.447 1.00 94.00 201 ALA A CA 1
ATOM 1602 C C . ALA A 1 201 ? 25.333 -14.081 -34.006 1.00 94.00 201 ALA A C 1
ATOM 1604 O O . ALA A 1 201 ? 25.509 -14.964 -34.853 1.00 94.00 201 ALA A O 1
ATOM 1605 N N . ARG A 1 202 ? 26.380 -13.403 -33.507 1.00 92.88 202 ARG A N 1
ATOM 1606 C CA . ARG A 1 202 ? 27.778 -13.701 -33.880 1.00 92.88 202 ARG A CA 1
ATOM 1607 C C . ARG A 1 202 ? 28.237 -15.062 -33.350 1.00 92.88 202 ARG A C 1
ATOM 1609 O O . ARG A 1 202 ? 28.975 -15.757 -34.054 1.00 92.88 202 ARG A O 1
ATOM 1616 N N . LYS A 1 203 ? 27.843 -15.443 -32.129 1.00 90.94 203 LYS A N 1
ATOM 1617 C CA . LYS A 1 203 ? 28.140 -16.764 -31.543 1.00 90.94 203 LYS A CA 1
ATOM 1618 C C . LYS A 1 203 ? 27.421 -17.877 -32.307 1.00 90.94 203 LYS A C 1
ATOM 1620 O O . LYS A 1 203 ? 28.067 -18.864 -32.654 1.00 90.94 203 LYS A O 1
ATOM 1625 N N . GLU A 1 204 ? 26.156 -17.670 -32.671 1.00 91.19 204 GLU A N 1
ATOM 1626 C CA . GLU A 1 204 ? 25.361 -18.582 -33.502 1.00 91.19 204 GLU A CA 1
ATOM 1627 C C . GLU A 1 204 ? 26.041 -18.852 -34.848 1.00 91.19 204 GLU A C 1
ATOM 1629 O O . GLU A 1 204 ? 26.255 -19.999 -35.237 1.00 91.19 204 GLU A O 1
ATOM 1634 N N . ALA A 1 205 ? 26.489 -17.795 -35.533 1.00 89.12 205 ALA A N 1
ATOM 1635 C CA . ALA A 1 205 ? 27.166 -17.915 -36.822 1.00 89.12 205 ALA A CA 1
ATOM 1636 C C . ALA A 1 205 ? 28.482 -18.724 -36.761 1.00 89.12 205 ALA A C 1
ATOM 1638 O O . ALA A 1 205 ? 28.927 -19.247 -37.788 1.00 89.12 205 ALA A O 1
ATOM 1639 N N . ARG A 1 206 ? 29.102 -18.824 -35.574 1.00 85.81 206 ARG A N 1
ATOM 1640 C CA . ARG A 1 206 ? 30.347 -19.565 -35.294 1.00 85.81 206 ARG A CA 1
ATOM 1641 C C . ARG A 1 206 ? 30.106 -20.967 -34.723 1.00 85.81 206 ARG A C 1
ATOM 1643 O O . ARG A 1 206 ? 31.092 -21.689 -34.496 1.00 85.81 206 ARG A O 1
ATOM 1650 N N . LEU A 1 207 ? 28.848 -21.356 -34.487 1.00 85.94 207 LEU A N 1
ATOM 1651 C CA . LEU A 1 207 ? 28.495 -22.729 -34.134 1.00 85.94 207 LEU A CA 1
ATOM 1652 C C . LEU A 1 207 ? 29.001 -23.665 -35.229 1.00 85.94 207 LEU A C 1
ATOM 1654 O O . LEU A 1 207 ? 28.963 -23.336 -36.413 1.00 85.94 207 LEU A O 1
ATOM 1658 N N . CYS A 1 208 ? 29.568 -24.791 -34.801 1.00 70.38 208 CYS A N 1
ATOM 1659 C CA . CYS A 1 208 ? 30.342 -25.688 -35.647 1.00 70.38 208 CYS A CA 1
ATOM 1660 C C . CYS A 1 208 ? 29.644 -26.044 -36.960 1.00 70.38 208 CYS A C 1
ATOM 1662 O O . CYS A 1 208 ? 28.729 -26.866 -36.978 1.00 70.38 208 CYS A O 1
ATOM 1664 N N . ARG A 1 209 ? 30.140 -25.437 -38.038 1.00 61.59 209 ARG A N 1
ATOM 1665 C CA . ARG A 1 209 ? 29.924 -25.871 -39.415 1.00 61.59 209 ARG A CA 1
ATOM 1666 C C . ARG A 1 209 ? 30.959 -26.918 -39.794 1.00 61.59 209 ARG A C 1
ATOM 1668 O O . ARG A 1 209 ? 32.122 -26.765 -39.350 1.00 61.59 209 ARG A O 1
#